Protein AF-A0A2G9MUE8-F1 (afdb_monomer_lite)

Secondary structure (DSSP, 8-state):
-HHHHHHHHHHHSPPHHHHHHHHHHHHHHHHHHHHHHTT-TTEEEEEEEHHHHTT---TT---EEEEEEEETTS-HHHHHHHHHHHHHHHTGGG--EEEESSSEEEEEEETTEEEEEEEEEE--TT--SSSTTHHHHHHHHHHHH--HHHHHHHHHHHHHHHHTT-B--STTT--B-HHHHHHHHHHHSSHHHHHHHHHTPPTT-EES--SS---SSSEEEETTEEEEEGGGGS-HHHHHHHHHHHHHHHHS--GGGGSPPPPPPP-TTGGG------------HHHHHHHHHHHHHHHHHHHHHTT-

Structure (mmCIF, N/CA/C/O backbone):
data_AF-A0A2G9MUE8-F1
#
_entry.id   AF-A0A2G9MUE8-F1
#
loop_
_atom_site.group_PDB
_atom_site.id
_atom_site.type_symbol
_atom_site.label_atom_id
_atom_site.label_alt_id
_atom_site.label_comp_id
_atom_site.label_asym_id
_atom_site.label_entity_id
_atom_site.label_seq_id
_atom_site.pdbx_PDB_ins_code
_atom_site.Cartn_x
_atom_site.Cartn_y
_atom_site.Cartn_z
_atom_site.occupancy
_atom_site.B_iso_or_equiv
_atom_site.auth_seq_id
_atom_site.auth_comp_id
_atom_site.auth_asym_id
_atom_site.auth_atom_id
_atom_site.pdbx_PDB_model_num
ATOM 1 N N . MET A 1 1 ? 12.637 12.215 -22.282 1.00 85.62 1 MET A N 1
ATOM 2 C CA . MET A 1 1 ? 11.928 11.950 -21.003 1.00 85.62 1 MET A CA 1
ATOM 3 C C . MET A 1 1 ? 10.999 13.094 -20.567 1.00 85.62 1 MET A C 1
ATOM 5 O O . MET A 1 1 ? 9.803 12.861 -20.422 1.00 85.62 1 MET A O 1
ATOM 9 N N . LYS A 1 2 ? 11.495 14.336 -20.411 1.00 86.62 2 LYS A N 1
ATOM 10 C CA . LYS A 1 2 ? 10.723 15.494 -19.894 1.00 86.62 2 LYS A CA 1
ATOM 11 C C . LYS A 1 2 ? 9.361 15.740 -20.572 1.00 86.62 2 LYS A C 1
ATOM 13 O O . LYS A 1 2 ? 8.364 15.926 -19.878 1.00 86.62 2 LYS A O 1
ATOM 18 N N . GLN A 1 3 ? 9.289 15.693 -21.906 1.00 87.88 3 GLN A N 1
ATOM 19 C CA . GLN A 1 3 ? 8.029 15.892 -22.646 1.00 87.88 3 GLN A CA 1
ATOM 20 C C . GLN A 1 3 ? 6.964 14.830 -22.313 1.00 87.88 3 GLN A C 1
ATOM 22 O O . GLN A 1 3 ? 5.787 15.153 -22.163 1.00 87.88 3 GLN A O 1
ATOM 27 N N . ILE A 1 4 ? 7.377 13.572 -22.143 1.00 90.06 4 ILE A N 1
ATOM 28 C CA . ILE A 1 4 ? 6.483 12.460 -21.787 1.00 90.06 4 ILE A CA 1
ATOM 29 C C . ILE A 1 4 ? 5.964 12.645 -20.368 1.00 90.06 4 ILE A C 1
ATOM 31 O O . ILE A 1 4 ? 4.757 12.596 -20.151 1.00 90.06 4 ILE A O 1
ATOM 35 N N . LEU A 1 5 ? 6.852 12.954 -19.419 1.00 89.44 5 LEU A N 1
ATOM 36 C CA . LEU A 1 5 ? 6.455 13.217 -18.036 1.00 89.44 5 LEU A CA 1
ATOM 37 C C . LEU A 1 5 ? 5.508 14.417 -17.927 1.00 89.44 5 LEU A C 1
ATOM 39 O O . LEU A 1 5 ? 4.576 14.375 -17.133 1.00 89.44 5 LEU A O 1
ATOM 43 N N . SER A 1 6 ? 5.680 15.453 -18.754 1.00 88.56 6 SER A N 1
ATOM 44 C CA . SER A 1 6 ? 4.736 16.578 -18.823 1.00 88.56 6 SER A CA 1
ATOM 45 C C . SER A 1 6 ? 3.328 16.129 -19.239 1.00 88.56 6 SER A C 1
ATOM 47 O O . SER A 1 6 ? 2.345 16.499 -18.594 1.00 88.56 6 SER A O 1
ATOM 49 N N . LYS A 1 7 ? 3.217 15.266 -20.260 1.00 89.62 7 LYS A N 1
ATOM 50 C CA . LYS A 1 7 ? 1.930 14.690 -20.690 1.00 89.62 7 LYS A CA 1
ATOM 51 C C . LYS A 1 7 ? 1.302 13.822 -19.593 1.00 89.62 7 LYS A C 1
ATOM 53 O O . LYS A 1 7 ? 0.129 14.005 -19.278 1.00 89.62 7 LYS A O 1
ATOM 58 N N . ILE A 1 8 ? 2.083 12.942 -18.962 1.00 89.38 8 ILE A N 1
ATOM 59 C CA . ILE A 1 8 ? 1.589 12.053 -17.898 1.00 89.38 8 ILE A CA 1
ATOM 60 C C . ILE A 1 8 ? 1.195 12.829 -16.637 1.00 89.38 8 ILE A C 1
ATOM 62 O O . ILE A 1 8 ? 0.176 12.520 -16.024 1.00 89.38 8 ILE A O 1
ATOM 66 N N . ARG A 1 9 ? 1.933 13.883 -16.263 1.00 88.00 9 ARG A N 1
ATOM 67 C CA . ARG A 1 9 ? 1.568 14.761 -15.137 1.00 88.00 9 ARG A CA 1
ATOM 68 C C . ARG A 1 9 ? 0.144 15.290 -15.284 1.00 88.00 9 ARG A C 1
ATOM 70 O O . ARG A 1 9 ? -0.623 15.221 -14.329 1.00 88.00 9 ARG A O 1
ATOM 77 N N . LYS A 1 10 ? -0.238 15.736 -16.484 1.00 84.94 10 LYS A N 1
ATOM 78 C CA . LYS A 1 10 ? -1.602 16.213 -16.759 1.00 84.94 10 LYS A CA 1
ATOM 79 C C . LYS A 1 10 ? -2.660 15.119 -16.574 1.00 84.94 10 LYS A C 1
ATOM 81 O O . LYS A 1 10 ? -3.753 15.432 -16.121 1.00 84.94 10 LYS A O 1
ATOM 86 N N . SER A 1 11 ? -2.347 13.855 -16.874 1.00 83.25 11 SER A N 1
ATOM 87 C CA . SER A 1 11 ? -3.297 12.742 -16.724 1.00 83.25 11 SER A CA 1
ATOM 88 C C . SER A 1 11 ? -3.391 12.178 -15.303 1.00 83.25 11 SER A C 1
ATOM 90 O O . SER A 1 11 ? -4.414 11.591 -14.957 1.00 83.25 11 SER A O 1
ATOM 92 N N . VAL A 1 12 ? -2.341 12.312 -14.481 1.00 83.06 12 VAL A N 1
ATOM 93 C CA . VAL A 1 12 ? -2.345 11.799 -13.096 1.00 83.06 12 VAL A CA 1
ATOM 94 C C . VAL A 1 12 ? -2.853 12.814 -12.073 1.00 83.06 12 VAL A C 1
ATOM 96 O O . VAL A 1 12 ? -3.255 12.418 -10.977 1.00 83.06 12 VAL A O 1
ATOM 99 N N . ILE A 1 13 ? -2.845 14.111 -12.402 1.00 84.12 13 ILE A N 1
ATOM 100 C CA . ILE A 1 13 ? -3.423 15.142 -11.538 1.00 84.12 13 ILE A CA 1
ATOM 101 C C . ILE A 1 13 ? -4.933 14.926 -11.458 1.00 84.12 13 ILE A C 1
ATOM 103 O O . ILE A 1 13 ? -5.655 14.906 -12.453 1.00 84.12 13 ILE A O 1
ATOM 107 N N . LEU A 1 14 ? -5.411 14.769 -10.229 1.00 83.50 14 LEU A N 1
ATOM 108 C CA . LEU A 1 14 ? -6.823 14.581 -9.948 1.00 83.50 14 LEU A CA 1
ATOM 109 C C . LEU A 1 14 ? -7.581 15.884 -10.211 1.00 83.50 14 LEU A C 1
ATOM 111 O O . LEU A 1 14 ? -7.221 16.934 -9.674 1.00 83.50 14 LEU A O 1
ATOM 115 N N . SER A 1 15 ? -8.659 15.805 -10.990 1.00 86.25 15 SER A N 1
ATOM 116 C CA . SER A 1 15 ? -9.537 16.951 -11.213 1.00 86.25 15 SER A CA 1
ATOM 117 C C . SER A 1 15 ? -10.223 17.383 -9.910 1.00 86.25 15 SER A C 1
ATOM 119 O O . SER A 1 15 ? -10.472 16.568 -9.014 1.00 86.25 15 SER A O 1
ATOM 121 N N . LYS A 1 16 ? -10.572 18.673 -9.810 1.00 88.44 16 LYS A N 1
ATOM 122 C CA . LYS A 1 16 ? -11.271 19.230 -8.637 1.00 88.44 16 LYS A CA 1
ATOM 123 C C . LYS A 1 16 ? -12.568 18.469 -8.331 1.00 88.44 16 LYS A C 1
ATOM 125 O O . LYS A 1 16 ? -12.830 18.162 -7.172 1.00 88.44 16 LYS A O 1
ATOM 130 N N . ASN A 1 17 ? -13.321 18.084 -9.363 1.00 89.38 17 ASN A N 1
ATOM 131 C CA . ASN A 1 17 ? -14.575 17.336 -9.220 1.00 89.38 17 ASN A CA 1
ATOM 132 C C . ASN A 1 17 ? -14.350 15.940 -8.625 1.00 89.38 17 ASN A C 1
ATOM 134 O O . ASN A 1 17 ? -15.077 15.533 -7.721 1.00 89.38 17 ASN A O 1
ATOM 138 N N . VAL A 1 18 ? -13.309 15.231 -9.077 1.00 89.81 18 VAL A N 1
ATOM 139 C CA . VAL A 1 18 ? -12.948 13.908 -8.544 1.00 89.81 18 VAL A CA 1
ATOM 140 C C . VAL A 1 18 ? -12.521 14.007 -7.078 1.00 89.81 18 VAL A C 1
ATOM 142 O O . VAL A 1 18 ? -12.961 13.195 -6.265 1.00 89.81 18 VAL A O 1
ATOM 145 N N . LYS A 1 19 ? -11.733 15.030 -6.713 1.00 91.31 19 LYS A N 1
ATOM 146 C CA . LYS A 1 19 ? -11.368 15.284 -5.310 1.00 91.31 19 LYS A CA 1
ATOM 147 C C . LYS A 1 19 ? -12.592 15.611 -4.449 1.00 91.31 19 LYS A C 1
ATOM 149 O O . LYS A 1 19 ? -12.736 15.026 -3.381 1.00 91.31 19 LYS A O 1
ATOM 154 N N . LYS A 1 20 ? -13.491 16.484 -4.921 1.00 93.31 20 LYS A N 1
ATOM 155 C CA . LYS A 1 20 ? -14.712 16.879 -4.197 1.00 93.31 20 LYS A CA 1
ATOM 156 C C . LYS A 1 20 ? -15.631 15.686 -3.936 1.00 93.31 20 LYS A C 1
ATOM 158 O O . LYS A 1 20 ? -16.025 15.472 -2.797 1.00 93.31 20 LYS A O 1
ATOM 163 N N . LEU A 1 21 ? -15.912 14.880 -4.962 1.00 92.25 21 LEU A N 1
ATOM 164 C CA . LEU A 1 21 ? -16.748 13.686 -4.821 1.00 92.25 21 LEU A CA 1
ATOM 165 C C . LEU A 1 21 ? -16.127 12.673 -3.851 1.00 92.25 21 LEU A C 1
ATOM 167 O O . LEU A 1 21 ? -16.832 12.095 -3.028 1.00 92.25 21 LEU A O 1
ATOM 171 N N . LYS A 1 22 ? -14.808 12.456 -3.937 1.00 93.75 22 LYS A N 1
ATOM 172 C CA . LYS A 1 22 ? -14.111 11.542 -3.026 1.00 93.75 22 LYS A CA 1
ATOM 173 C C . LYS A 1 22 ? -14.164 12.048 -1.584 1.00 93.75 22 LYS A C 1
ATOM 175 O O . LYS A 1 22 ? -14.433 11.247 -0.699 1.00 93.75 22 LYS A O 1
ATOM 180 N N . LYS A 1 23 ? -13.978 13.356 -1.375 1.00 95.31 23 LYS A N 1
ATOM 181 C CA . LYS A 1 23 ? -14.089 13.987 -0.057 1.00 95.31 23 LYS A CA 1
ATOM 182 C C . LYS A 1 23 ? -15.484 13.806 0.537 1.00 95.31 23 LYS A C 1
ATOM 184 O O . LYS A 1 23 ? -15.580 13.353 1.661 1.00 95.31 23 LYS A O 1
ATOM 189 N N . GLN A 1 24 ? -16.545 14.058 -0.233 1.00 96.12 24 GLN A N 1
ATOM 190 C CA . GLN A 1 24 ? -17.924 13.858 0.233 1.00 96.12 24 GLN A CA 1
ATOM 191 C C . GLN A 1 24 ? -18.171 12.425 0.719 1.00 96.12 24 GLN A C 1
ATOM 193 O O . GLN A 1 24 ? -18.720 12.232 1.794 1.00 96.12 24 GLN A O 1
ATOM 198 N N . ILE A 1 25 ? -17.721 11.427 -0.050 1.00 96.12 25 ILE A N 1
ATOM 199 C CA . ILE A 1 25 ? -17.849 10.013 0.332 1.00 96.12 25 ILE A CA 1
ATOM 200 C C . ILE A 1 25 ? -17.021 9.698 1.587 1.00 96.12 25 ILE A C 1
ATOM 202 O O . ILE A 1 25 ? -17.464 8.937 2.441 1.00 96.12 25 ILE A O 1
ATOM 206 N N . ALA A 1 26 ? -15.811 10.253 1.688 1.00 97.00 26 ALA A N 1
ATOM 207 C CA . ALA A 1 26 ? -14.939 10.035 2.834 1.00 97.00 26 ALA A CA 1
ATOM 208 C C . ALA A 1 26 ? -15.503 10.669 4.110 1.00 97.00 26 ALA A C 1
ATOM 210 O O . ALA A 1 26 ? -15.520 10.007 5.139 1.00 97.00 26 ALA A O 1
ATOM 211 N N . ASP A 1 27 ? -15.987 11.912 4.033 1.00 97.69 27 ASP A N 1
ATOM 212 C CA . ASP A 1 27 ? -16.607 12.624 5.154 1.00 97.69 27 ASP A CA 1
ATOM 213 C C . ASP A 1 27 ? -17.868 11.886 5.634 1.00 97.69 27 ASP A C 1
ATOM 215 O O . ASP A 1 27 ? -18.055 11.698 6.832 1.00 97.69 27 ASP A O 1
ATOM 219 N N . GLU A 1 28 ? -18.705 11.419 4.698 1.00 97.44 28 GLU A N 1
ATOM 220 C CA . GLU A 1 28 ? -19.897 10.623 5.004 1.00 97.44 28 GLU A CA 1
ATOM 221 C C . GLU A 1 28 ? -19.530 9.334 5.752 1.00 97.44 28 GLU A C 1
ATOM 223 O O . GLU A 1 28 ? -20.058 9.067 6.829 1.00 97.44 28 GLU A O 1
ATOM 228 N N . ALA A 1 29 ? -18.593 8.551 5.209 1.00 97.62 29 ALA A N 1
ATOM 229 C CA . ALA A 1 29 ? -18.136 7.318 5.839 1.00 97.62 29 ALA A CA 1
ATOM 230 C C . ALA A 1 29 ? -17.504 7.567 7.216 1.00 97.62 29 ALA A C 1
ATOM 232 O O . ALA A 1 29 ? -17.760 6.818 8.155 1.00 97.62 29 ALA A O 1
ATOM 233 N N . TYR A 1 30 ? -16.699 8.622 7.343 1.00 98.25 30 TYR A N 1
ATOM 234 C CA . TYR A 1 30 ? -16.047 8.987 8.595 1.00 98.25 30 TYR A CA 1
ATOM 235 C C . TYR A 1 30 ? -17.066 9.328 9.675 1.00 98.25 30 TYR A C 1
ATOM 237 O O . TYR A 1 30 ? -16.972 8.788 10.769 1.00 98.25 30 TYR A O 1
ATOM 245 N N . LEU A 1 31 ? -18.079 10.139 9.356 1.00 98.06 31 LEU A N 1
ATOM 246 C CA . LEU A 1 31 ? -19.127 10.513 10.305 1.00 98.06 31 LEU A CA 1
ATOM 247 C C . LEU A 1 31 ? -19.952 9.300 10.764 1.00 98.06 31 LEU A C 1
ATOM 249 O O . LEU A 1 31 ? -20.314 9.199 11.936 1.00 98.06 31 LEU A O 1
ATOM 253 N N . LEU A 1 32 ? -20.234 8.358 9.857 1.00 98.00 32 LEU A N 1
ATOM 254 C CA . LEU A 1 32 ? -20.927 7.113 10.199 1.00 98.00 32 LEU A CA 1
ATOM 255 C C . LEU A 1 32 ? -20.130 6.270 11.203 1.00 98.00 32 LEU A C 1
ATOM 257 O O . LEU A 1 32 ? -20.703 5.759 12.163 1.00 98.00 32 LEU A O 1
ATOM 261 N N . VAL A 1 33 ? -18.815 6.141 11.003 1.00 97.94 33 VAL A N 1
ATOM 262 C CA . VAL A 1 33 ? -17.942 5.403 11.928 1.00 97.94 33 VAL A CA 1
ATOM 263 C C . VAL A 1 33 ? -17.766 6.173 13.237 1.00 97.94 33 VAL A C 1
ATOM 265 O O . VAL A 1 33 ? -17.904 5.587 14.306 1.00 97.94 33 VAL A O 1
ATOM 268 N N . GLU A 1 34 ? -17.537 7.485 13.172 1.00 98.00 34 GLU A N 1
ATOM 269 C CA . GLU A 1 34 ? -17.361 8.363 14.335 1.00 98.00 34 GLU A CA 1
ATOM 270 C C . GLU A 1 34 ? -18.560 8.314 15.287 1.00 98.00 34 GLU A C 1
ATOM 272 O O . GLU A 1 34 ? -18.394 8.264 16.504 1.00 98.00 34 GLU A O 1
ATOM 277 N N . ASN A 1 35 ? -19.781 8.285 14.751 1.00 97.19 35 ASN A N 1
ATOM 278 C CA . ASN A 1 35 ? -20.974 8.157 15.579 1.00 97.19 35 ASN A CA 1
ATOM 279 C C . ASN A 1 35 ? -21.073 6.791 16.258 1.00 97.19 35 ASN A C 1
ATOM 281 O O . ASN A 1 35 ? -21.542 6.722 17.391 1.00 97.19 35 ASN A O 1
ATOM 285 N N . GLN A 1 36 ? -20.597 5.726 15.608 1.00 97.00 36 GLN A N 1
ATOM 286 C CA . GLN A 1 36 ? -20.672 4.386 16.175 1.00 97.00 36 GLN A CA 1
ATOM 287 C C . GLN A 1 36 ? -19.623 4.144 17.262 1.00 97.00 36 GLN A C 1
ATOM 289 O O . GLN A 1 36 ? -19.926 3.499 18.264 1.00 97.00 36 GLN A O 1
ATOM 294 N N . ILE A 1 37 ? -18.410 4.688 17.113 1.00 96.62 37 ILE A N 1
ATOM 295 C CA . ILE A 1 37 ? -17.335 4.474 18.096 1.00 96.62 37 ILE A CA 1
ATOM 296 C C . ILE A 1 37 ? -17.605 5.134 19.453 1.00 96.62 37 ILE A C 1
ATOM 298 O O . ILE A 1 37 ? -17.056 4.682 20.451 1.00 96.62 37 ILE A O 1
ATOM 302 N N . LYS A 1 38 ? -18.481 6.149 19.525 1.00 95.19 38 LYS A N 1
ATOM 303 C CA . LYS A 1 38 ? -18.866 6.818 20.787 1.00 95.19 38 LYS A CA 1
ATOM 304 C C . LYS A 1 38 ? -19.487 5.859 21.808 1.00 95.19 38 LYS A C 1
ATOM 306 O O . LYS A 1 38 ? -19.436 6.130 23.002 1.00 95.19 38 LYS A O 1
ATOM 311 N N . ASN A 1 39 ? -20.035 4.735 21.346 1.00 95.12 39 ASN A N 1
ATOM 312 C CA . ASN A 1 39 ? -20.636 3.707 22.194 1.00 95.12 39 ASN A CA 1
ATOM 313 C C . ASN A 1 39 ? -19.603 2.744 22.813 1.00 95.12 39 ASN A C 1
ATOM 315 O O . ASN A 1 39 ? -19.990 1.842 23.552 1.00 95.12 39 ASN A O 1
ATOM 319 N N . TYR A 1 40 ? -18.310 2.904 22.506 1.00 96.75 40 TYR A N 1
ATOM 320 C CA . TYR A 1 40 ? -17.257 1.959 22.878 1.00 96.75 40 TYR A CA 1
ATOM 321 C C . TYR A 1 40 ? -16.104 2.663 23.610 1.00 96.75 40 TYR A C 1
ATOM 323 O O . TYR A 1 40 ? -15.240 3.259 22.962 1.00 96.75 40 TYR A O 1
ATOM 331 N N . PRO A 1 41 ? -16.029 2.579 24.954 1.00 96.06 41 PRO A N 1
ATOM 332 C CA . PRO A 1 41 ? -14.955 3.200 25.734 1.00 96.06 41 PRO A CA 1
ATOM 333 C C . PRO A 1 41 ? -13.566 2.590 25.472 1.00 96.06 41 PRO A C 1
ATOM 335 O O . PRO A 1 41 ? -12.555 3.134 25.923 1.00 96.06 41 PRO A O 1
ATOM 338 N N . GLU A 1 42 ? -13.488 1.449 24.788 1.00 97.50 42 GLU A N 1
ATOM 339 C CA . GLU A 1 42 ? -12.255 0.813 24.326 1.00 97.50 42 GLU A CA 1
ATOM 340 C C . GLU A 1 42 ? -11.567 1.581 23.191 1.00 97.50 42 GLU A C 1
ATOM 342 O O . GLU A 1 42 ? -10.357 1.420 23.004 1.00 97.50 42 GLU A O 1
ATOM 347 N N . ILE A 1 43 ? -12.316 2.399 22.445 1.00 97.31 43 ILE A N 1
ATOM 348 C CA . ILE A 1 43 ? -11.823 3.151 21.291 1.00 97.31 43 ILE A CA 1
ATOM 349 C C . ILE A 1 43 ? -11.407 4.554 21.745 1.00 97.31 43 ILE A C 1
ATOM 351 O O . ILE A 1 43 ? -12.169 5.268 22.390 1.00 97.31 43 ILE A O 1
ATOM 355 N N . THR A 1 44 ? -10.185 4.957 21.410 1.00 96.38 44 THR A N 1
ATOM 356 C CA . THR A 1 44 ? -9.593 6.248 21.792 1.00 96.38 44 THR A CA 1
ATOM 357 C C . THR A 1 44 ? -9.583 7.264 20.663 1.00 96.38 44 THR A C 1
ATOM 359 O O . THR A 1 44 ? -9.437 8.459 20.912 1.00 96.38 44 THR A O 1
ATOM 362 N N . GLY A 1 45 ? -9.751 6.826 19.414 1.00 95.50 45 GLY A N 1
ATOM 363 C CA . GLY A 1 45 ? -9.739 7.751 18.294 1.00 95.50 45 GLY A CA 1
ATOM 364 C C . GLY A 1 45 ? -10.061 7.139 16.943 1.00 95.50 45 GLY A C 1
ATOM 365 O O . GLY A 1 45 ? -10.206 5.927 16.778 1.00 95.50 45 GLY A O 1
ATOM 366 N N . LEU A 1 46 ? -10.142 8.035 15.968 1.00 96.75 46 LEU A N 1
ATOM 367 C CA . LEU A 1 46 ? -10.447 7.760 14.575 1.00 96.75 46 LEU A CA 1
ATOM 368 C C . LEU A 1 46 ? -9.512 8.596 13.703 1.00 96.75 46 LEU A C 1
ATOM 370 O O . LEU A 1 46 ? -9.266 9.761 14.009 1.00 96.75 46 LEU A O 1
ATOM 374 N N . GLU A 1 47 ? -8.985 8.034 12.620 1.00 97.25 47 GLU A N 1
ATOM 375 C CA . GLU A 1 47 ? -8.268 8.830 11.622 1.00 97.25 47 GLU A CA 1
ATOM 376 C C . GLU A 1 47 ? -8.326 8.208 10.227 1.00 97.25 47 GLU A C 1
ATOM 378 O O . GLU A 1 47 ? -8.451 6.996 10.063 1.00 97.25 47 GLU A O 1
ATOM 383 N N . PHE A 1 48 ? -8.202 9.041 9.192 1.00 97.69 48 PHE A N 1
ATOM 384 C CA . PHE A 1 48 ? -8.007 8.534 7.838 1.00 97.69 48 PHE A CA 1
ATOM 385 C C . PHE A 1 48 ? -6.589 7.995 7.659 1.00 97.69 48 PHE A C 1
ATOM 387 O O . PHE A 1 48 ? -5.612 8.635 8.049 1.00 97.69 48 PHE A O 1
ATOM 394 N N . GLY A 1 49 ? -6.480 6.870 6.963 1.00 95.56 49 GLY A N 1
ATOM 395 C CA . GLY A 1 49 ? -5.214 6.294 6.541 1.00 95.56 49 GLY A CA 1
ATOM 396 C C . GLY A 1 49 ? -5.070 6.195 5.025 1.00 95.56 49 GLY A C 1
ATOM 397 O O . GLY A 1 49 ? -5.803 6.797 4.230 1.00 95.56 49 GLY A O 1
ATOM 398 N N . GLY A 1 50 ? -4.077 5.408 4.622 1.00 93.88 50 GLY A N 1
ATOM 399 C CA . GLY A 1 50 ? -3.920 4.988 3.237 1.00 93.88 50 GLY A CA 1
ATOM 400 C C . GLY A 1 50 ? -3.573 6.113 2.263 1.00 93.88 50 GLY A C 1
ATOM 401 O O . GLY A 1 50 ? -3.166 7.223 2.617 1.00 93.88 50 GLY A O 1
ATOM 402 N N . SER A 1 51 ? -3.670 5.801 0.970 1.00 94.31 51 SER A N 1
ATOM 403 C CA . SER A 1 51 ? -3.283 6.742 -0.093 1.00 94.31 51 SER A CA 1
ATOM 404 C C . SER A 1 51 ? -4.215 7.953 -0.208 1.00 94.31 51 SER A C 1
ATOM 406 O O . SER A 1 51 ? -3.800 8.988 -0.739 1.00 94.31 51 SER A O 1
ATOM 408 N N . TYR A 1 52 ? -5.444 7.841 0.311 1.00 95.56 52 TYR A N 1
ATOM 409 C CA . TYR A 1 52 ? -6.384 8.950 0.413 1.00 95.56 52 TYR A CA 1
ATOM 410 C C . TYR A 1 52 ? -5.872 10.026 1.374 1.00 95.56 52 TYR A C 1
ATOM 412 O O . TYR A 1 52 ? -5.654 11.156 0.936 1.00 95.56 52 TYR A O 1
ATOM 420 N N . ALA A 1 53 ? -5.575 9.665 2.629 1.00 95.44 53 ALA A N 1
ATOM 421 C CA . ALA A 1 53 ? -5.069 10.602 3.635 1.00 95.44 53 ALA A CA 1
ATOM 422 C C . ALA A 1 53 ? -3.750 11.268 3.211 1.00 95.44 53 ALA A C 1
ATOM 424 O O . ALA A 1 53 ? -3.516 12.446 3.479 1.00 95.44 53 ALA A O 1
ATOM 425 N N . LYS A 1 54 ? -2.894 10.531 2.493 1.00 95.38 54 LYS A N 1
ATOM 426 C CA . LYS A 1 54 ? -1.607 11.028 1.978 1.00 95.38 54 LYS A CA 1
ATOM 427 C C . LYS A 1 54 ? -1.730 11.892 0.714 1.00 95.38 54 LYS A C 1
ATOM 429 O O . LYS A 1 54 ? -0.735 12.461 0.273 1.00 95.38 54 LYS A O 1
ATOM 434 N N . ASP A 1 55 ? -2.918 11.987 0.108 1.00 94.62 55 ASP A N 1
ATOM 435 C CA . ASP A 1 55 ? -3.154 12.594 -1.211 1.00 94.62 55 ASP A CA 1
ATOM 436 C C . ASP A 1 55 ? -2.188 12.050 -2.286 1.00 94.62 55 ASP A C 1
ATOM 438 O O . ASP A 1 55 ? -1.603 12.803 -3.063 1.00 94.62 55 ASP A O 1
ATOM 442 N N . THR A 1 56 ? -2.018 10.722 -2.336 1.00 95.19 56 THR A N 1
ATOM 443 C CA . THR A 1 56 ? -1.161 9.994 -3.303 1.00 95.19 56 THR A CA 1
ATOM 444 C C . THR A 1 56 ? -1.930 8.948 -4.120 1.00 95.19 56 THR A C 1
ATOM 446 O O . THR A 1 56 ? -1.332 8.088 -4.778 1.00 95.19 56 THR A O 1
ATOM 449 N N . TRP A 1 57 ? -3.259 8.969 -4.049 1.00 93.88 57 TRP A N 1
ATOM 450 C CA . TRP A 1 57 ? -4.148 8.011 -4.702 1.00 93.88 57 TRP A CA 1
ATOM 451 C C . TRP A 1 57 ? -4.305 8.252 -6.211 1.00 93.88 57 TRP A C 1
ATOM 453 O O . TRP A 1 57 ? -4.140 9.374 -6.705 1.00 93.88 57 TRP A O 1
ATOM 463 N N . LEU A 1 58 ? -4.653 7.183 -6.939 1.00 90.62 58 LEU A N 1
ATOM 464 C CA . LEU A 1 58 ? -4.976 7.204 -8.370 1.00 90.62 58 LEU A CA 1
ATOM 465 C C . LEU A 1 58 ? -6.488 7.373 -8.582 1.00 90.62 58 LEU A C 1
ATOM 467 O O . LEU A 1 58 ? -7.285 6.732 -7.902 1.00 90.62 58 LEU A O 1
ATOM 471 N N . SER A 1 59 ? -6.889 8.183 -9.568 1.00 78.56 59 SER A N 1
ATOM 472 C CA . SER A 1 59 ? -8.272 8.669 -9.756 1.00 78.56 59 SER A CA 1
ATOM 473 C C . SER A 1 59 ? -9.371 7.601 -9.779 1.00 78.56 59 SER A C 1
ATOM 475 O O . SER A 1 59 ? -10.495 7.885 -9.371 1.00 78.56 59 SER A O 1
ATOM 477 N N . LYS A 1 60 ? -9.067 6.387 -10.251 1.00 74.81 60 LYS A N 1
ATOM 478 C CA . LYS A 1 60 ? -10.051 5.310 -10.439 1.00 74.81 60 LYS A CA 1
ATOM 479 C C . LYS A 1 60 ? -10.188 4.352 -9.247 1.00 74.81 60 LYS A C 1
ATOM 481 O O . LYS A 1 60 ? -11.132 3.574 -9.237 1.00 74.81 60 LYS A O 1
ATOM 486 N N . GLU A 1 61 ? -9.275 4.387 -8.276 1.00 71.31 61 GLU A N 1
ATOM 487 C CA . GLU A 1 61 ? -9.104 3.307 -7.279 1.00 71.31 61 GLU A CA 1
ATOM 488 C C . GLU A 1 61 ? -8.726 3.824 -5.884 1.00 71.31 61 GLU A C 1
ATOM 490 O O . GLU A 1 61 ? -8.052 3.147 -5.117 1.00 71.31 61 GLU A O 1
ATOM 495 N N . ALA A 1 62 ? -9.116 5.052 -5.541 1.00 80.50 62 ALA A N 1
ATOM 496 C CA . ALA A 1 62 ? -8.990 5.490 -4.155 1.00 80.50 62 ALA A CA 1
ATOM 497 C C . ALA A 1 62 ? -9.983 4.747 -3.272 1.00 80.50 62 ALA A C 1
ATOM 499 O O . ALA A 1 62 ? -11.175 5.081 -3.288 1.00 80.50 62 ALA A O 1
ATOM 500 N N . ASP A 1 63 ? -9.459 3.810 -2.500 1.00 92.56 63 ASP A N 1
ATOM 501 C CA . ASP A 1 63 ? -10.099 3.282 -1.307 1.00 92.56 63 ASP A CA 1
ATOM 502 C C . ASP A 1 63 ? -9.971 4.313 -0.170 1.00 92.56 63 ASP A C 1
ATOM 504 O O . ASP A 1 63 ? -9.044 5.136 -0.155 1.00 92.56 63 ASP A O 1
ATOM 508 N N . ILE A 1 64 ? -10.953 4.324 0.730 1.00 96.31 64 ILE A N 1
ATOM 509 C CA . ILE A 1 64 ? -10.957 5.153 1.936 1.00 96.31 64 ILE A CA 1
ATOM 510 C C . ILE A 1 64 ? -10.719 4.230 3.121 1.00 96.31 64 ILE A C 1
ATOM 512 O O . ILE A 1 64 ? -11.588 3.436 3.472 1.00 96.31 64 ILE A O 1
ATOM 516 N N . ASP A 1 65 ? -9.547 4.357 3.729 1.00 96.81 65 ASP A N 1
ATOM 517 C CA . ASP A 1 65 ? -9.182 3.618 4.931 1.00 96.81 65 ASP A CA 1
ATOM 518 C C . ASP A 1 65 ? -9.454 4.497 6.155 1.00 96.81 65 ASP A C 1
ATOM 520 O O . ASP A 1 65 ? -8.930 5.610 6.255 1.00 96.81 65 ASP A O 1
ATOM 524 N N . ILE A 1 66 ? -10.285 4.007 7.069 1.00 98.00 66 ILE A N 1
ATOM 525 C CA . ILE A 1 66 ? -10.652 4.660 8.324 1.00 98.00 66 ILE A CA 1
ATOM 526 C C . ILE A 1 66 ? -10.129 3.780 9.456 1.00 98.00 66 ILE A C 1
ATOM 528 O O . ILE A 1 66 ? -10.599 2.658 9.643 1.00 98.00 66 ILE A O 1
ATOM 532 N N . PHE A 1 67 ? -9.142 4.284 10.191 1.00 97.50 67 PHE A N 1
ATOM 533 C CA . PHE A 1 67 ? -8.519 3.579 11.301 1.00 97.50 67 PHE A CA 1
ATOM 534 C C . PHE A 1 67 ? -9.237 3.892 12.610 1.00 97.50 67 PHE A C 1
ATOM 536 O O . PHE A 1 67 ? -9.286 5.056 13.007 1.00 97.50 67 PHE A O 1
ATOM 543 N N . ILE A 1 68 ? -9.752 2.859 13.280 1.00 97.44 68 ILE A N 1
ATOM 544 C CA . ILE A 1 68 ? -10.278 2.940 14.650 1.00 97.44 68 ILE A CA 1
ATOM 545 C C . ILE A 1 68 ? -9.177 2.534 15.634 1.00 97.44 68 ILE A C 1
ATOM 547 O O . ILE A 1 68 ? -8.605 1.447 15.528 1.00 97.44 68 ILE A O 1
ATOM 551 N N . LYS A 1 69 ? -8.849 3.425 16.572 1.00 97.12 69 LYS A N 1
ATOM 552 C CA . LYS A 1 69 ? -7.757 3.230 17.532 1.00 97.12 69 LYS A CA 1
ATOM 553 C C . LYS A 1 69 ? -8.284 2.666 18.833 1.00 97.12 69 LYS A C 1
ATOM 555 O O . LYS A 1 69 ? -9.112 3.297 19.475 1.00 97.12 69 LYS A O 1
ATOM 560 N N . PHE A 1 70 ? -7.783 1.508 19.231 1.00 97.62 70 PHE A N 1
ATOM 561 C CA . PHE A 1 70 ? -8.118 0.868 20.496 1.00 97.62 70 PHE A CA 1
ATOM 562 C C . PHE A 1 70 ? -7.060 1.147 21.558 1.00 97.62 70 PHE A C 1
ATOM 564 O O . PHE A 1 70 ? -5.865 1.195 21.259 1.00 97.62 70 PHE A O 1
ATOM 571 N N . LYS A 1 71 ? -7.479 1.231 22.823 1.00 96.75 71 LYS A N 1
ATOM 572 C CA . LYS A 1 71 ? -6.553 1.216 23.964 1.00 96.75 71 LYS A CA 1
ATOM 573 C C . LYS A 1 71 ? -5.653 -0.020 23.884 1.00 96.75 71 LYS A C 1
ATOM 575 O O . LYS A 1 71 ? -6.134 -1.131 23.666 1.00 96.75 71 LYS A O 1
ATOM 580 N N . LYS A 1 72 ? -4.354 0.147 24.156 1.00 94.31 72 LYS A N 1
ATOM 581 C CA . LYS A 1 72 ? -3.363 -0.949 24.156 1.00 94.31 72 LYS A CA 1
ATOM 582 C C . LYS A 1 72 ? -3.727 -2.104 25.107 1.00 94.31 72 LYS A C 1
ATOM 584 O O . LYS A 1 72 ? -3.234 -3.211 24.917 1.00 94.31 72 LYS A O 1
ATOM 589 N N . THR A 1 73 ? -4.565 -1.871 26.119 1.00 94.81 73 THR A N 1
ATOM 590 C CA . THR A 1 73 ? -5.002 -2.871 27.113 1.00 94.81 73 THR A CA 1
ATOM 591 C C . THR A 1 73 ? -6.135 -3.785 26.640 1.00 94.81 73 THR A C 1
ATOM 593 O O . THR A 1 73 ? -6.433 -4.768 27.313 1.00 94.81 73 THR A O 1
ATOM 596 N N . VAL A 1 74 ? -6.774 -3.486 25.507 1.00 95.69 74 VAL A N 1
ATOM 597 C CA . VAL A 1 74 ? -7.865 -4.302 24.952 1.00 95.69 74 VAL A CA 1
ATOM 598 C C . VAL A 1 74 ? -7.309 -5.641 24.454 1.00 95.69 74 VAL A C 1
ATOM 600 O O . VAL A 1 74 ? -6.217 -5.685 23.888 1.00 95.69 74 VAL A O 1
ATOM 603 N N . SER A 1 75 ? -8.044 -6.733 24.690 1.00 94.69 75 SER A N 1
ATOM 604 C CA . SER A 1 75 ? -7.689 -8.071 24.200 1.00 94.69 75 SER A CA 1
ATOM 605 C C . SER A 1 75 ? -8.015 -8.237 22.714 1.00 9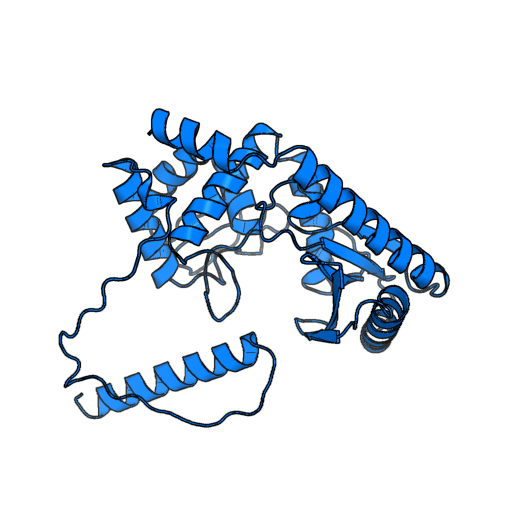4.69 75 SER A C 1
ATOM 607 O O . SER A 1 75 ? -8.960 -7.627 22.215 1.00 94.69 75 SER A O 1
ATOM 609 N N . ASP A 1 76 ? -7.297 -9.122 22.019 1.00 91.69 76 ASP A N 1
ATOM 610 C CA . ASP A 1 76 ? -7.496 -9.377 20.581 1.00 91.69 76 ASP A CA 1
ATOM 611 C C . ASP A 1 76 ? -8.917 -9.868 20.239 1.00 91.69 76 ASP A C 1
ATOM 613 O O . ASP A 1 76 ? -9.457 -9.570 19.166 1.00 91.69 76 ASP A O 1
ATOM 617 N N . GLU A 1 77 ? -9.552 -10.585 21.170 1.00 93.50 77 GLU A N 1
ATOM 618 C CA . GLU A 1 77 ? -10.940 -11.044 21.067 1.00 93.50 77 GLU A CA 1
ATOM 619 C C . GLU A 1 77 ? -11.913 -9.860 21.032 1.00 93.50 77 GLU A C 1
ATOM 621 O O . GLU A 1 77 ? -12.665 -9.707 20.065 1.00 93.50 77 GLU A O 1
ATOM 626 N N . LYS A 1 78 ? -11.841 -8.967 22.033 1.00 94.94 78 LYS A N 1
ATOM 627 C CA . LYS A 1 78 ? -12.667 -7.750 22.091 1.00 94.94 78 LYS A CA 1
ATOM 628 C C . LYS A 1 78 ? -12.352 -6.806 20.938 1.00 94.94 78 LYS A C 1
ATOM 630 O O . LYS A 1 78 ? -13.268 -6.250 20.339 1.00 94.94 78 LYS A O 1
ATOM 635 N N . PHE A 1 79 ? -11.075 -6.660 20.593 1.00 93.62 79 PHE A N 1
ATOM 636 C CA . PHE A 1 79 ? -10.613 -5.881 19.447 1.00 93.62 79 PHE A CA 1
ATOM 637 C C . PHE A 1 79 ? -11.316 -6.337 18.162 1.00 93.62 79 PHE A C 1
ATOM 639 O O . PHE A 1 79 ? -11.912 -5.532 17.445 1.00 93.62 79 PHE A O 1
ATOM 646 N N . THR A 1 80 ? -11.338 -7.648 17.914 1.00 94.06 80 THR A N 1
ATOM 647 C CA . THR A 1 80 ? -12.002 -8.254 16.754 1.00 94.06 80 THR A CA 1
ATOM 648 C C . THR A 1 80 ? -13.522 -8.098 16.799 1.00 94.06 80 THR A C 1
ATOM 650 O O . THR A 1 80 ? -14.145 -7.769 15.785 1.00 94.06 80 THR A O 1
ATOM 653 N N . GLU A 1 81 ? -14.135 -8.362 17.951 1.00 96.25 81 GLU A N 1
ATOM 654 C CA . GLU A 1 81 ? -15.584 -8.306 18.133 1.00 96.25 81 GLU A CA 1
ATOM 655 C C . GLU A 1 81 ? -16.125 -6.886 17.924 1.00 96.25 81 GLU A C 1
ATOM 657 O O . GLU A 1 81 ? -17.025 -6.679 17.105 1.00 96.25 81 GLU A O 1
ATOM 662 N N . ILE A 1 82 ? -15.539 -5.904 18.616 1.00 96.81 82 ILE A N 1
ATOM 663 C CA . ILE A 1 82 ? -15.948 -4.499 18.548 1.00 96.81 82 ILE A CA 1
ATOM 664 C C . ILE A 1 82 ? -15.722 -3.953 17.139 1.00 96.81 82 ILE A C 1
ATOM 666 O O . ILE A 1 82 ? -16.610 -3.303 16.596 1.00 96.81 82 ILE A O 1
ATOM 670 N N . THR A 1 83 ? -14.594 -4.274 16.494 1.00 96.06 83 THR A N 1
ATOM 671 C CA . THR A 1 83 ? -14.333 -3.859 15.104 1.00 96.06 83 THR A CA 1
ATOM 672 C C . THR A 1 83 ? -15.437 -4.307 14.159 1.00 96.06 83 THR A C 1
ATOM 674 O O . THR A 1 83 ? -15.920 -3.517 13.344 1.00 96.06 83 THR A O 1
ATOM 677 N N . LYS A 1 84 ? -15.851 -5.578 14.259 1.00 96.75 84 LYS A N 1
ATOM 678 C CA . LYS A 1 84 ? -16.944 -6.101 13.437 1.00 96.75 84 LYS A CA 1
ATOM 679 C C . LYS A 1 84 ? -18.231 -5.336 13.732 1.00 96.75 84 LYS A C 1
ATOM 681 O O . LYS A 1 84 ? -18.824 -4.824 12.790 1.00 96.75 84 LYS A O 1
ATOM 686 N N . LYS A 1 85 ? -18.629 -5.206 15.003 1.00 97.44 85 LYS A N 1
ATOM 687 C CA . LYS A 1 85 ? -19.846 -4.474 15.402 1.00 97.44 85 LYS A CA 1
ATOM 688 C C . LYS A 1 85 ? -19.853 -3.046 14.851 1.00 97.44 85 LYS A C 1
ATOM 690 O O . LYS A 1 85 ? -20.717 -2.722 14.040 1.00 97.44 85 LYS A O 1
ATOM 695 N N . VAL A 1 86 ? -18.811 -2.266 15.150 1.00 97.44 86 VAL A N 1
ATOM 696 C CA . VAL A 1 86 ? -18.642 -0.887 14.667 1.00 97.44 86 VAL A CA 1
ATOM 697 C C . VAL A 1 86 ? -18.746 -0.812 13.148 1.00 97.44 86 VAL A C 1
ATOM 699 O O . VAL A 1 86 ? -19.509 -0.002 12.626 1.00 97.44 86 VAL A O 1
ATOM 702 N N . GLY A 1 87 ? -18.011 -1.650 12.414 1.00 97.19 87 GLY A N 1
ATOM 703 C CA . GLY A 1 87 ? -18.023 -1.625 10.953 1.00 97.19 87 GLY A CA 1
ATOM 704 C C . GLY A 1 87 ? -19.370 -2.029 10.342 1.00 97.19 87 GLY A C 1
ATOM 705 O O . GLY A 1 87 ? -19.833 -1.382 9.403 1.00 97.19 87 GLY A O 1
ATOM 706 N N . PHE A 1 88 ? -20.021 -3.073 10.866 1.00 97.75 88 PHE A N 1
ATOM 707 C CA . PHE A 1 88 ? -21.331 -3.524 10.381 1.00 97.75 88 PHE A CA 1
ATOM 708 C C . PHE A 1 88 ? -22.437 -2.510 10.678 1.00 97.75 88 PHE A C 1
ATOM 710 O O . PHE A 1 88 ? -23.295 -2.282 9.827 1.00 97.75 88 PHE A O 1
ATOM 717 N N . GLU A 1 89 ? -22.420 -1.896 11.859 1.00 97.44 89 GLU A N 1
ATOM 718 C CA . GLU A 1 89 ? -23.431 -0.926 12.279 1.00 97.44 89 GLU A CA 1
ATOM 719 C C . GLU A 1 89 ? -23.252 0.413 11.557 1.00 97.44 89 GLU A C 1
ATOM 721 O O . GLU A 1 89 ? -24.213 0.919 10.974 1.00 97.44 89 GLU A O 1
ATOM 726 N N . SER A 1 90 ? -22.021 0.937 11.494 1.00 97.31 90 SER A N 1
ATOM 727 C CA . SER A 1 90 ? -21.721 2.199 10.797 1.00 97.31 90 SER A CA 1
ATOM 728 C C . SER A 1 90 ? -22.029 2.131 9.300 1.00 97.31 90 SER A C 1
ATOM 730 O O . SER A 1 90 ? -22.574 3.076 8.729 1.00 97.31 90 SER A O 1
ATOM 732 N N . LEU A 1 91 ? -21.734 1.003 8.648 1.00 97.12 91 LEU A N 1
ATOM 733 C CA . LEU A 1 91 ? -21.881 0.849 7.200 1.00 97.12 91 LEU A CA 1
ATOM 734 C C . LEU A 1 91 ? -23.093 0.003 6.798 1.00 97.12 91 LEU A C 1
ATOM 736 O O . LEU A 1 91 ? -23.180 -0.402 5.642 1.00 97.12 91 LEU A O 1
ATOM 740 N N . LYS A 1 92 ? -24.061 -0.229 7.697 1.00 96.69 92 LYS A N 1
ATOM 741 C CA . LYS A 1 92 ? -25.222 -1.123 7.488 1.00 96.69 92 LYS A CA 1
ATOM 742 C C . LYS A 1 92 ? -25.963 -0.891 6.165 1.00 96.69 92 LYS A C 1
ATOM 744 O O . LYS A 1 92 ? -26.352 -1.846 5.499 1.00 96.69 92 LYS A O 1
ATOM 749 N N . LYS A 1 93 ? -26.124 0.374 5.759 1.00 96.06 93 LYS A N 1
ATOM 750 C CA . LYS A 1 93 ? -26.803 0.778 4.508 1.00 96.06 93 LYS A CA 1
ATOM 751 C C . LYS A 1 93 ? -26.030 0.415 3.229 1.00 96.06 93 LYS A C 1
ATOM 753 O O . LYS A 1 93 ? -26.568 0.563 2.138 1.00 96.06 93 LYS A O 1
ATOM 758 N N . TYR A 1 94 ? -24.786 -0.040 3.360 1.00 96.44 94 TYR A N 1
ATOM 759 C CA . TYR A 1 94 ? -23.839 -0.271 2.267 1.00 96.44 94 TYR A CA 1
ATOM 760 C C . TYR A 1 94 ? -23.386 -1.731 2.153 1.00 96.44 94 TYR A C 1
ATOM 762 O O . TYR A 1 94 ? -22.335 -1.997 1.568 1.00 96.44 94 TYR A O 1
ATOM 770 N N . ASN A 1 95 ? -24.174 -2.665 2.704 1.00 93.56 95 ASN A N 1
ATOM 771 C CA . ASN A 1 95 ? -23.937 -4.113 2.663 1.00 93.56 95 ASN A CA 1
ATOM 772 C C . ASN A 1 95 ? -22.490 -4.485 3.050 1.00 93.56 95 ASN A C 1
ATOM 774 O O . ASN A 1 95 ? -21.748 -5.033 2.227 1.00 93.56 95 ASN A O 1
ATOM 778 N N . PRO A 1 96 ? -22.071 -4.156 4.285 1.00 96.56 96 PRO A N 1
ATOM 779 C CA . PRO A 1 96 ? -20.708 -4.385 4.731 1.00 96.56 96 PRO A CA 1
ATOM 780 C C . PRO A 1 96 ? -20.415 -5.882 4.848 1.00 96.56 96 PRO A C 1
ATOM 782 O O . PRO A 1 96 ? -21.308 -6.698 5.085 1.00 96.56 96 PRO A O 1
ATOM 785 N N . TYR A 1 97 ? -19.147 -6.246 4.709 1.00 93.75 97 TYR A N 1
ATOM 786 C CA . TYR A 1 97 ? -18.672 -7.611 4.891 1.00 93.75 97 TYR A CA 1
ATOM 787 C C . TYR A 1 97 ? -17.278 -7.632 5.517 1.00 93.75 97 TYR A C 1
ATOM 789 O O . TYR A 1 97 ? -16.516 -6.670 5.435 1.00 93.75 97 TYR A O 1
ATOM 797 N N . VAL A 1 98 ? -16.922 -8.762 6.130 1.00 92.44 98 VAL A N 1
ATOM 798 C CA . VAL A 1 98 ? -15.608 -8.936 6.759 1.00 92.44 98 VAL A CA 1
ATOM 799 C C . VAL A 1 98 ? -14.561 -9.321 5.720 1.00 92.44 98 VAL A C 1
ATOM 801 O O . VAL A 1 98 ? -14.767 -10.206 4.882 1.00 92.44 98 VAL A O 1
ATOM 804 N N . ARG A 1 99 ? -13.398 -8.688 5.815 1.00 89.69 99 ARG A N 1
ATOM 805 C CA . ARG A 1 99 ? -12.155 -9.106 5.173 1.00 89.69 99 ARG A CA 1
ATOM 806 C C . ARG A 1 99 ? -11.137 -9.479 6.239 1.00 89.69 99 ARG A C 1
ATOM 808 O O . ARG A 1 99 ? -11.232 -9.048 7.382 1.00 89.69 99 ARG A O 1
ATOM 815 N N . TYR A 1 100 ? -10.175 -10.303 5.848 1.00 82.62 100 TYR A N 1
ATOM 816 C CA . TYR A 1 100 ? -9.148 -10.820 6.742 1.00 82.62 100 TYR A CA 1
ATOM 817 C C . TYR A 1 100 ? -7.773 -10.407 6.227 1.00 82.62 100 TYR A C 1
ATOM 819 O O . TYR A 1 100 ? -7.452 -10.660 5.066 1.00 82.62 100 TYR A O 1
ATOM 827 N N . SER A 1 101 ? -7.005 -9.773 7.108 1.00 83.38 101 SER A N 1
ATOM 828 C CA . SER A 1 101 ? -5.553 -9.614 7.025 1.00 83.38 101 SER A CA 1
ATOM 829 C C . SER A 1 101 ? -4.962 -10.319 8.259 1.00 83.38 101 SER A C 1
ATOM 831 O O . SER A 1 101 ? -5.416 -11.414 8.583 1.00 83.38 101 SER A O 1
ATOM 833 N N . GLU A 1 102 ? -4.026 -9.704 8.984 1.00 83.44 102 GLU A N 1
ATOM 834 C CA . GLU A 1 102 ? -3.634 -10.148 10.332 1.00 83.44 102 GLU A CA 1
ATOM 835 C C . GLU A 1 102 ? -4.828 -10.132 11.297 1.00 83.44 102 GLU A C 1
ATOM 837 O O . GLU A 1 102 ? -5.136 -11.138 11.929 1.00 83.44 102 GLU A O 1
ATOM 842 N N . HIS A 1 103 ? -5.569 -9.021 11.321 1.00 86.88 103 HIS A N 1
ATOM 843 C CA . HIS A 1 103 ? -6.850 -8.909 12.012 1.00 86.88 103 HIS A CA 1
ATOM 844 C C . HIS A 1 103 ? -7.989 -8.684 11.007 1.00 86.88 103 HIS A C 1
ATOM 846 O O . HIS A 1 103 ? -7.761 -8.165 9.903 1.00 86.88 103 HIS A O 1
ATOM 852 N N . PRO A 1 104 ? -9.225 -9.094 11.343 1.00 89.88 104 PRO A N 1
ATOM 853 C CA . PRO A 1 104 ? -10.373 -8.813 10.501 1.00 89.88 104 PRO A CA 1
ATOM 854 C C . PRO A 1 104 ? -10.683 -7.315 10.473 1.00 89.88 104 PRO A C 1
ATOM 856 O O . PRO A 1 104 ? -10.594 -6.625 11.484 1.00 89.88 104 PRO A O 1
ATOM 859 N N . TYR A 1 105 ? -11.110 -6.838 9.312 1.00 94.25 105 TYR A N 1
ATOM 860 C CA . TYR A 1 105 ? -11.595 -5.478 9.103 1.00 94.25 105 TYR A CA 1
ATOM 861 C C . TYR A 1 105 ? -12.909 -5.520 8.324 1.00 94.25 105 TYR A C 1
ATOM 863 O O . TYR A 1 105 ? -13.232 -6.526 7.680 1.00 94.25 105 TYR A O 1
ATOM 871 N N . VAL A 1 106 ? -13.694 -4.448 8.399 1.00 96.94 106 VAL A N 1
ATOM 872 C CA . VAL A 1 106 ? -14.982 -4.375 7.700 1.00 96.94 106 VAL A CA 1
ATOM 873 C C . VAL A 1 106 ? -14.833 -3.526 6.451 1.00 96.94 106 VAL A C 1
ATOM 875 O O . VAL A 1 106 ? -14.318 -2.413 6.505 1.00 96.94 106 VAL A O 1
ATOM 878 N N . GLU A 1 107 ? -15.290 -4.055 5.323 1.00 96.75 107 GLU A N 1
ATOM 879 C CA . GLU A 1 107 ? -15.303 -3.361 4.042 1.00 96.75 107 GLU A CA 1
ATOM 880 C C . GLU A 1 107 ? -16.749 -3.169 3.575 1.00 96.75 107 GLU A C 1
ATOM 882 O O . GLU A 1 107 ? -17.567 -4.085 3.652 1.00 96.75 107 GLU A O 1
ATOM 887 N N . ALA A 1 108 ? -17.059 -1.988 3.052 1.00 96.75 108 ALA A N 1
ATOM 888 C CA . ALA A 1 108 ? -18.305 -1.713 2.345 1.00 96.75 108 ALA A CA 1
ATOM 889 C C . ALA A 1 108 ? -18.029 -0.884 1.088 1.00 96.75 108 ALA A C 1
ATOM 891 O O . ALA A 1 108 ? -16.900 -0.448 0.834 1.00 96.75 108 ALA A O 1
ATOM 892 N N . ARG A 1 109 ? -19.064 -0.636 0.281 1.00 95.31 109 ARG A N 1
ATOM 893 C CA . ARG A 1 109 ? -18.932 0.188 -0.923 1.00 95.31 109 ARG A CA 1
ATOM 894 C C . ARG A 1 109 ? -19.962 1.308 -0.948 1.00 95.31 109 ARG A C 1
ATOM 896 O O . ARG A 1 109 ? -21.152 1.061 -1.097 1.00 95.31 109 ARG A O 1
ATOM 903 N N . ILE A 1 110 ? -19.476 2.547 -0.920 1.00 94.00 110 ILE A N 1
ATOM 904 C CA . ILE A 1 110 ? -20.290 3.740 -1.171 1.00 94.00 110 ILE A CA 1
ATOM 905 C C . ILE A 1 110 ? -20.055 4.162 -2.625 1.00 94.00 110 ILE A C 1
ATOM 907 O O . ILE A 1 110 ? -18.956 4.577 -3.016 1.00 94.00 110 ILE A O 1
ATOM 911 N N . LYS A 1 111 ? -21.086 4.022 -3.467 1.00 89.38 111 LYS A N 1
ATOM 912 C CA . LYS A 1 111 ? -21.002 4.183 -4.933 1.00 89.38 111 LYS A CA 1
ATOM 913 C C . LYS A 1 111 ? -19.957 3.230 -5.544 1.00 89.38 111 LYS A C 1
ATOM 915 O O . LYS A 1 111 ? -20.168 2.026 -5.603 1.00 89.38 111 LYS A O 1
ATOM 920 N N . LYS A 1 112 ? -18.821 3.754 -6.016 1.00 89.12 112 LYS A N 1
ATOM 921 C CA . LYS A 1 112 ? -17.691 2.975 -6.569 1.00 89.12 112 LYS A CA 1
ATOM 922 C C . LYS A 1 112 ? -16.456 2.993 -5.658 1.00 89.12 112 LYS A C 1
ATOM 924 O O . LYS A 1 112 ? -15.400 2.522 -6.060 1.00 89.12 112 LYS A O 1
ATOM 929 N N . THR A 1 113 ? -16.575 3.563 -4.462 1.00 93.00 113 THR A N 1
ATOM 930 C CA . THR A 1 113 ? -15.475 3.726 -3.507 1.00 93.00 113 THR A CA 1
ATOM 931 C C . THR A 1 113 ? -15.575 2.648 -2.444 1.00 93.00 113 THR A C 1
ATOM 933 O O . THR A 1 113 ? -16.631 2.514 -1.825 1.00 93.00 113 THR A O 1
ATOM 936 N N . LYS A 1 114 ? -14.500 1.889 -2.226 1.00 95.31 114 LYS A N 1
ATOM 937 C CA . LYS A 1 114 ? -14.429 0.990 -1.074 1.00 95.31 114 LYS A CA 1
ATOM 938 C C . LYS A 1 114 ? -14.113 1.796 0.178 1.00 95.31 114 LYS A C 1
ATOM 940 O O . LYS A 1 114 ? -13.277 2.700 0.131 1.00 95.31 114 LYS A O 1
ATOM 945 N N . ILE A 1 115 ? -14.797 1.458 1.258 1.00 97.56 115 ILE A N 1
ATOM 946 C CA . ILE A 1 115 ? -14.584 2.003 2.592 1.00 97.56 115 ILE A CA 1
ATOM 947 C C . ILE A 1 115 ? -14.106 0.850 3.461 1.00 97.56 115 ILE A C 1
ATOM 949 O O . ILE A 1 115 ? -14.812 -0.153 3.550 1.00 97.56 115 ILE A O 1
ATOM 953 N N . ASN A 1 116 ? -12.943 1.000 4.086 1.00 97.38 116 ASN A N 1
ATOM 954 C CA . ASN A 1 116 ? -12.365 0.015 4.990 1.00 97.38 116 ASN A CA 1
ATOM 955 C C . ASN A 1 116 ? -12.345 0.592 6.406 1.00 97.38 116 ASN A C 1
ATOM 957 O O . ASN A 1 116 ? -11.707 1.617 6.638 1.00 97.38 116 ASN A O 1
ATOM 961 N N . VAL A 1 117 ? -13.014 -0.069 7.347 1.00 97.75 117 VAL A N 1
ATOM 962 C CA . VAL A 1 117 ? -12.925 0.223 8.783 1.00 97.75 117 VAL A CA 1
ATOM 963 C C . VAL A 1 117 ? -11.897 -0.727 9.374 1.00 97.75 117 VAL A C 1
ATOM 965 O O . VAL A 1 117 ? -12.167 -1.919 9.539 1.00 97.75 117 VAL A O 1
ATOM 968 N N . VAL A 1 118 ? -10.697 -0.204 9.611 1.00 96.81 118 VAL A N 1
ATOM 969 C CA . VAL A 1 118 ? -9.505 -0.977 9.966 1.00 96.81 118 VAL A CA 1
ATOM 970 C C . VAL A 1 118 ? -9.163 -0.730 11.429 1.00 96.81 118 VAL A C 1
ATOM 972 O O . VAL A 1 118 ? -8.996 0.423 11.821 1.00 96.81 118 VAL A O 1
ATOM 975 N N . PRO A 1 119 ? -9.032 -1.771 12.254 1.00 96.44 119 PRO A N 1
ATOM 976 C CA . PRO A 1 119 ? -8.658 -1.569 13.637 1.00 96.44 119 PRO A CA 1
ATOM 977 C C . PRO A 1 119 ? -7.143 -1.519 13.810 1.00 96.44 119 PRO A C 1
ATOM 979 O O . PRO A 1 119 ? -6.392 -2.199 13.108 1.00 96.44 119 PRO A O 1
ATOM 982 N N . CYS A 1 120 ? -6.691 -0.715 14.764 1.00 96.62 120 CYS A N 1
ATOM 983 C CA . CYS A 1 120 ? -5.308 -0.694 15.223 1.00 96.62 120 CYS A CA 1
ATOM 984 C C . CYS A 1 120 ? -5.241 -0.330 16.705 1.00 96.62 120 CYS A C 1
ATOM 986 O O . CYS A 1 120 ? -6.155 0.299 17.241 1.00 96.62 120 CYS A O 1
ATOM 988 N N . TYR A 1 121 ? -4.149 -0.681 17.369 1.00 96.44 121 TYR A N 1
ATOM 989 C CA . TYR A 1 121 ? -3.893 -0.236 18.731 1.00 96.44 121 TYR A CA 1
ATOM 990 C C . TYR A 1 121 ? -3.270 1.163 18.746 1.00 96.44 121 TYR A C 1
ATOM 992 O O . TYR A 1 121 ? -2.451 1.523 17.897 1.00 96.44 121 TYR A O 1
ATOM 1000 N N . GLU A 1 122 ? -3.636 1.958 19.746 1.00 95.38 122 GLU A N 1
ATOM 1001 C CA . GLU A 1 122 ? -2.918 3.174 20.096 1.00 95.38 122 GLU A CA 1
ATOM 1002 C C . GLU A 1 122 ? -1.640 2.800 20.849 1.00 95.38 122 GLU A C 1
ATOM 1004 O O . GLU A 1 122 ? -1.664 2.400 22.014 1.00 95.38 122 GLU A O 1
ATOM 1009 N N . VAL A 1 123 ? -0.518 2.882 20.138 1.00 94.75 123 VAL A N 1
ATOM 1010 C CA . VAL A 1 123 ? 0.808 2.492 20.621 1.00 94.75 123 VAL A CA 1
ATOM 1011 C C . VAL A 1 123 ? 1.814 3.6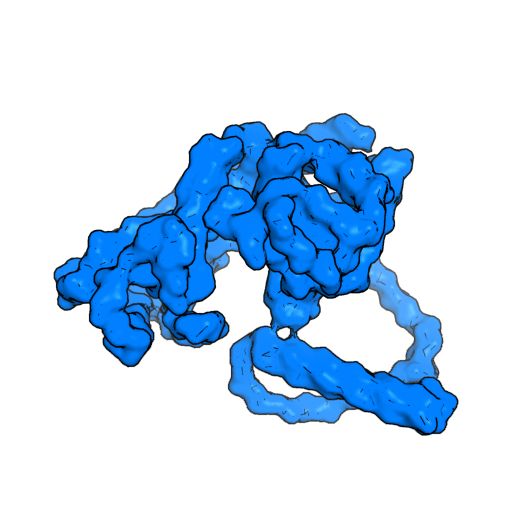12 20.401 1.00 94.75 123 VAL A C 1
ATOM 1013 O O . VAL A 1 123 ? 1.610 4.489 19.560 1.00 94.75 123 VAL A O 1
ATOM 1016 N N . ASN A 1 124 ? 2.926 3.556 21.131 1.00 93.50 124 ASN A N 1
ATOM 1017 C CA . ASN A 1 124 ? 4.085 4.399 20.864 1.00 93.50 124 ASN A CA 1
ATOM 1018 C C . ASN A 1 124 ? 4.850 3.895 19.632 1.00 93.50 124 ASN A C 1
ATOM 1020 O O . ASN A 1 124 ? 4.766 2.722 19.258 1.00 93.50 124 ASN A O 1
ATOM 1024 N N . LEU A 1 125 ? 5.625 4.786 19.008 1.00 91.56 125 LEU A N 1
ATOM 1025 C CA . LEU A 1 125 ? 6.468 4.443 17.862 1.00 91.56 125 LEU A CA 1
ATOM 1026 C C . LEU A 1 125 ? 7.419 3.291 18.231 1.00 91.56 125 LEU A C 1
ATOM 1028 O O . LEU A 1 125 ? 8.208 3.419 19.161 1.00 91.56 125 LEU A O 1
ATOM 1032 N N . GLY A 1 126 ? 7.355 2.184 17.488 1.00 89.81 126 GLY A N 1
ATOM 1033 C CA . GLY A 1 126 ? 8.196 1.002 17.713 1.00 89.81 126 GLY A CA 1
ATOM 1034 C C . GLY A 1 126 ? 7.575 -0.070 18.616 1.00 89.81 126 GLY A C 1
ATOM 1035 O O . GLY A 1 126 ? 8.018 -1.213 18.573 1.00 89.81 126 GLY A O 1
ATOM 1036 N N . GLU A 1 127 ? 6.513 0.243 19.362 1.00 92.69 127 GLU A N 1
ATOM 1037 C CA . GLU A 1 127 ? 5.841 -0.691 20.281 1.00 92.69 127 GLU A CA 1
ATOM 1038 C C . GLU A 1 127 ? 4.619 -1.373 19.644 1.00 92.69 127 GLU A C 1
ATOM 1040 O O . GLU A 1 127 ? 3.534 -1.444 20.228 1.00 92.69 127 GLU A O 1
ATOM 1045 N N . TRP A 1 128 ? 4.786 -1.841 18.409 1.00 91.69 128 TRP A N 1
ATOM 1046 C CA . TRP A 1 128 ? 3.719 -2.427 17.600 1.00 91.69 128 TRP A CA 1
ATOM 1047 C C . TRP A 1 128 ? 3.159 -3.706 18.235 1.00 91.69 128 TRP A C 1
ATOM 1049 O O . TRP A 1 128 ? 3.925 -4.616 18.549 1.00 91.69 128 TRP A O 1
ATOM 1059 N N . LYS A 1 129 ? 1.832 -3.811 18.356 1.00 90.12 129 LYS A N 1
ATOM 1060 C CA . LYS A 1 129 ? 1.138 -5.069 18.675 1.00 90.12 129 LYS A CA 1
ATOM 1061 C C . LYS A 1 129 ? 0.717 -5.819 17.415 1.00 90.12 129 LYS A C 1
ATOM 1063 O O . LYS A 1 129 ? 0.787 -7.039 17.390 1.00 90.12 129 LYS A O 1
ATOM 1068 N N . SER A 1 130 ? 0.329 -5.081 16.380 1.00 87.56 130 SER A N 1
ATOM 1069 C CA . SER A 1 130 ? -0.055 -5.607 15.072 1.00 87.56 130 SER A CA 1
ATOM 1070 C C . SER A 1 130 ? 0.678 -4.886 13.937 1.00 87.56 130 SER A C 1
ATOM 1072 O O . SER A 1 130 ? 1.257 -3.804 14.102 1.00 87.56 130 SER A O 1
ATOM 1074 N N . SER A 1 131 ? 0.643 -5.446 12.729 1.00 86.50 131 SER A N 1
ATOM 1075 C CA . SER A 1 131 ? 1.108 -4.746 11.526 1.00 86.50 131 SER A CA 1
ATOM 1076 C C . SER A 1 131 ? 0.283 -3.496 11.204 1.00 86.50 131 SER A C 1
ATOM 1078 O O . SER A 1 131 ? 0.844 -2.526 10.682 1.00 86.50 131 SER A O 1
ATOM 1080 N N . ALA A 1 132 ? -1.010 -3.478 11.548 1.00 90.31 132 ALA A N 1
ATOM 1081 C CA . ALA A 1 132 ? -1.906 -2.357 11.274 1.00 90.31 132 ALA A CA 1
ATOM 1082 C C . ALA A 1 132 ? -1.521 -1.096 12.063 1.00 90.31 132 ALA A C 1
ATOM 1084 O O . ALA A 1 132 ? -1.652 0.006 11.528 1.00 90.31 132 ALA A O 1
ATOM 1085 N N . ASP A 1 133 ? -0.948 -1.253 13.260 1.00 93.44 133 ASP A N 1
ATOM 1086 C CA . ASP A 1 133 ? -0.535 -0.158 14.154 1.00 93.44 133 ASP A CA 1
ATOM 1087 C C . ASP A 1 133 ? 0.489 0.788 13.512 1.00 93.44 133 ASP A C 1
ATOM 1089 O O . ASP A 1 133 ? 0.516 1.983 13.800 1.00 93.44 133 ASP A O 1
ATOM 1093 N N . ARG A 1 134 ? 1.303 0.277 12.578 1.00 93.81 134 ARG A N 1
ATOM 1094 C CA . ARG A 1 134 ? 2.277 1.079 11.818 1.00 93.81 134 ARG A CA 1
ATOM 1095 C C . ARG A 1 134 ? 1.609 2.038 10.829 1.00 93.81 134 ARG A C 1
ATOM 1097 O O . ARG A 1 134 ? 2.172 3.083 10.507 1.00 93.81 134 ARG A O 1
ATOM 1104 N N . SER A 1 135 ? 0.416 1.707 10.336 1.00 93.31 135 SER A N 1
ATOM 1105 C CA . SER A 1 135 ? -0.248 2.423 9.236 1.00 93.31 135 SER A CA 1
ATOM 1106 C C . SER A 1 135 ? -0.617 3.881 9.573 1.00 93.31 135 SER A C 1
ATOM 1108 O O . SER A 1 135 ? -0.353 4.763 8.741 1.00 93.31 135 SER A O 1
ATOM 1110 N N . PRO A 1 136 ? -1.150 4.186 10.775 1.00 94.75 136 PRO A N 1
ATOM 1111 C CA . PRO A 1 136 ? -1.186 5.533 11.349 1.00 94.75 136 PRO A CA 1
ATOM 1112 C C . PRO A 1 136 ? 0.114 6.330 11.196 1.00 94.75 136 PRO A C 1
ATOM 1114 O O . PRO A 1 136 ? 0.134 7.437 10.648 1.00 94.75 136 PRO A O 1
ATOM 1117 N N . PHE A 1 137 ? 1.232 5.749 11.632 1.00 96.31 137 PHE A N 1
ATOM 1118 C CA . PHE A 1 137 ? 2.540 6.400 11.628 1.00 96.31 137 PHE A CA 1
ATOM 1119 C C . PHE A 1 137 ? 3.081 6.581 10.211 1.00 96.31 137 PHE A C 1
ATOM 1121 O O . PHE A 1 137 ? 3.600 7.650 9.891 1.00 96.31 137 PHE A O 1
ATOM 1128 N N . HIS A 1 138 ? 2.884 5.599 9.324 1.00 96.25 138 HIS A N 1
ATOM 1129 C CA . HIS A 1 138 ? 3.188 5.729 7.895 1.00 96.25 138 HIS A CA 1
ATOM 1130 C C . HIS A 1 138 ? 2.444 6.899 7.265 1.00 96.25 138 HIS A C 1
ATOM 1132 O O . HIS A 1 138 ? 3.024 7.657 6.487 1.00 96.25 138 HIS A O 1
ATOM 1138 N N . THR A 1 139 ? 1.162 7.046 7.599 1.00 96.12 139 THR A N 1
ATOM 1139 C CA . THR A 1 139 ? 0.311 8.117 7.077 1.00 96.12 139 THR A CA 1
ATOM 1140 C C . THR A 1 139 ? 0.818 9.476 7.538 1.00 96.12 139 THR A C 1
ATOM 1142 O O . THR A 1 139 ? 1.117 10.323 6.693 1.00 96.12 139 THR A O 1
ATOM 1145 N N . LYS A 1 140 ? 1.013 9.657 8.849 1.00 96.25 140 LYS A N 1
ATOM 1146 C CA . LYS A 1 140 ? 1.519 10.909 9.433 1.00 96.25 140 LYS A CA 1
ATOM 1147 C C . LYS A 1 140 ? 2.906 11.274 8.906 1.00 96.25 140 LYS A C 1
ATOM 1149 O O . LYS A 1 140 ? 3.133 12.415 8.503 1.00 96.25 140 LYS A O 1
ATOM 1154 N N . HIS A 1 141 ? 3.819 10.301 8.848 1.00 97.25 141 HIS A N 1
ATOM 1155 C CA . HIS A 1 141 ? 5.160 10.507 8.308 1.00 97.25 141 HIS A CA 1
ATOM 1156 C C . HIS A 1 141 ? 5.096 10.978 6.851 1.00 97.25 141 HIS A C 1
ATOM 1158 O O . HIS A 1 141 ? 5.663 12.010 6.510 1.00 97.25 141 HIS A O 1
ATOM 1164 N N . MET A 1 142 ? 4.354 10.280 5.987 1.00 97.94 142 MET A N 1
ATOM 1165 C CA . MET A 1 142 ? 4.267 10.650 4.571 1.00 97.94 142 MET A CA 1
ATOM 1166 C C . MET A 1 142 ? 3.549 11.982 4.339 1.00 97.94 142 MET A 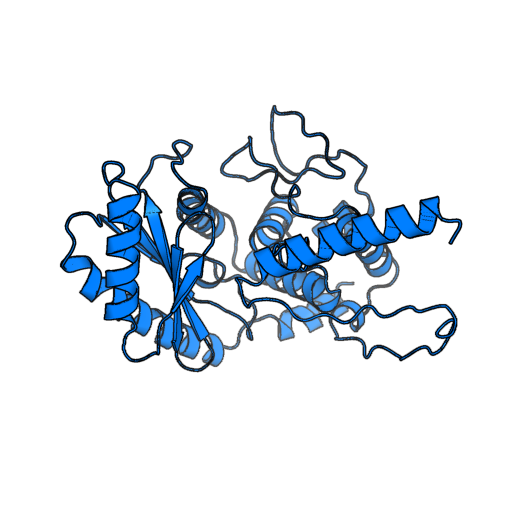C 1
ATOM 1168 O O . MET A 1 142 ? 3.933 12.719 3.434 1.00 97.94 142 MET A O 1
ATOM 1172 N N . GLN A 1 143 ? 2.544 12.334 5.145 1.00 96.62 143 GLN A N 1
ATOM 1173 C CA . GLN A 1 143 ? 1.890 13.645 5.060 1.00 96.62 143 GLN A CA 1
ATOM 1174 C C . GLN A 1 143 ? 2.859 14.795 5.352 1.00 96.62 143 GLN A C 1
ATOM 1176 O O . GLN A 1 143 ? 2.809 15.807 4.649 1.00 96.62 143 GLN A O 1
ATOM 1181 N N . LYS A 1 144 ? 3.744 14.619 6.345 1.00 97.12 144 LYS A N 1
ATOM 1182 C CA . LYS A 1 144 ? 4.779 15.592 6.718 1.00 97.12 144 LYS A CA 1
ATOM 1183 C C . LYS A 1 144 ? 5.923 15.637 5.702 1.00 97.12 144 LYS A C 1
ATOM 1185 O O . LYS A 1 144 ? 6.392 16.719 5.366 1.00 97.12 144 LYS A O 1
ATOM 1190 N N . SER A 1 145 ? 6.359 14.478 5.212 1.00 97.50 145 SER A N 1
ATOM 1191 C CA . SER A 1 145 ? 7.559 14.360 4.375 1.00 97.50 145 SER A CA 1
ATOM 1192 C C . SER A 1 145 ? 7.304 14.635 2.888 1.00 97.50 145 SER A C 1
ATOM 1194 O O . SER A 1 145 ? 8.178 15.155 2.198 1.00 97.50 145 SER A O 1
ATOM 1196 N N . LEU A 1 146 ? 6.125 14.289 2.353 1.00 97.94 146 LEU A N 1
ATOM 1197 C CA . LEU A 1 146 ? 5.839 14.427 0.921 1.00 97.94 146 LEU A CA 1
ATOM 1198 C C . LEU A 1 146 ? 5.247 15.797 0.576 1.00 97.94 146 LEU A C 1
ATOM 1200 O O . LEU A 1 146 ? 4.086 16.093 0.881 1.00 97.94 146 LEU A O 1
ATOM 1204 N N . THR A 1 147 ? 6.002 16.575 -0.199 1.00 97.31 147 THR A N 1
ATOM 1205 C CA . THR A 1 147 ? 5.508 17.812 -0.824 1.00 97.31 147 THR A CA 1
ATOM 1206 C C . THR A 1 147 ? 4.418 17.532 -1.865 1.00 97.31 147 THR A C 1
ATOM 1208 O O . THR A 1 147 ? 4.347 16.449 -2.451 1.00 97.31 147 THR A O 1
ATOM 1211 N N . THR A 1 148 ? 3.599 18.537 -2.195 1.00 93.69 148 THR A N 1
ATOM 1212 C CA . THR A 1 148 ? 2.576 18.434 -3.257 1.00 93.69 148 THR A CA 1
ATOM 1213 C C . THR A 1 148 ? 3.162 17.970 -4.595 1.00 93.69 148 THR A C 1
ATOM 1215 O O . THR A 1 148 ? 2.544 17.177 -5.309 1.00 93.69 148 THR A O 1
ATOM 1218 N N . LYS A 1 149 ? 4.382 18.416 -4.927 1.00 94.56 149 LYS A N 1
ATOM 1219 C CA . LYS A 1 149 ? 5.094 17.983 -6.136 1.00 94.56 149 LYS A CA 1
ATOM 1220 C C . LYS A 1 149 ? 5.436 16.494 -6.067 1.00 94.56 149 LYS A C 1
ATOM 1222 O O . LYS A 1 149 ? 5.110 15.765 -7.000 1.00 94.56 149 LYS A O 1
ATOM 1227 N N . MET A 1 150 ? 6.001 16.027 -4.953 1.00 97.19 150 MET A N 1
ATOM 1228 C CA . MET A 1 150 ? 6.331 14.610 -4.749 1.00 97.19 150 MET A CA 1
ATOM 1229 C C . MET A 1 150 ? 5.092 13.715 -4.803 1.00 97.19 150 MET A C 1
ATOM 1231 O O . MET A 1 150 ? 5.133 12.656 -5.419 1.00 97.19 150 MET A O 1
ATOM 1235 N N . ARG A 1 151 ? 3.953 14.152 -4.253 1.00 96.12 151 ARG A N 1
ATOM 1236 C CA . ARG A 1 151 ? 2.688 13.397 -4.336 1.00 96.12 151 ARG A CA 1
ATOM 1237 C C . ARG A 1 151 ? 2.250 13.144 -5.780 1.00 96.12 151 ARG A C 1
ATOM 1239 O O . ARG A 1 151 ? 1.718 12.079 -6.086 1.00 96.12 151 ARG A O 1
ATOM 1246 N N . ASN A 1 152 ? 2.497 14.087 -6.690 1.00 95.12 152 ASN A N 1
ATOM 1247 C CA . ASN A 1 152 ? 2.250 13.873 -8.117 1.00 95.12 152 ASN A CA 1
ATOM 1248 C C . ASN A 1 152 ? 3.245 12.881 -8.726 1.00 95.12 152 ASN A C 1
ATOM 1250 O O . ASN A 1 152 ? 2.825 12.002 -9.472 1.00 95.12 152 ASN A O 1
ATOM 1254 N N . GLU A 1 153 ? 4.526 12.956 -8.363 1.00 97.25 153 GLU A N 1
ATOM 1255 C CA . GLU A 1 153 ? 5.541 11.986 -8.798 1.00 97.25 153 GLU A CA 1
ATOM 1256 C C . GLU A 1 153 ? 5.219 10.558 -8.316 1.00 97.25 153 GLU A C 1
ATOM 1258 O O . GLU A 1 153 ? 5.342 9.607 -9.086 1.00 97.25 153 GLU A O 1
ATOM 1263 N N . VAL A 1 154 ? 4.679 10.403 -7.101 1.00 97.75 154 VAL A N 1
ATOM 1264 C CA . VAL A 1 154 ? 4.157 9.121 -6.596 1.00 97.75 154 VAL A CA 1
ATOM 1265 C C . VAL A 1 154 ? 3.053 8.578 -7.500 1.00 97.75 154 VAL A C 1
ATOM 1267 O O . VAL A 1 154 ? 3.047 7.389 -7.813 1.00 97.75 154 VAL A O 1
ATOM 1270 N N . ARG A 1 155 ? 2.119 9.418 -7.960 1.00 96.06 155 ARG A N 1
ATOM 1271 C CA . ARG A 1 155 ? 1.054 8.971 -8.874 1.00 96.06 155 ARG A CA 1
ATOM 1272 C C . ARG A 1 155 ? 1.602 8.538 -10.232 1.00 96.06 155 ARG A C 1
ATOM 1274 O O . ARG A 1 155 ? 1.093 7.569 -10.795 1.00 96.06 155 ARG A O 1
ATOM 1281 N N . ILE A 1 156 ? 2.634 9.214 -10.744 1.00 96.62 156 ILE A N 1
ATOM 1282 C CA . ILE A 1 156 ? 3.334 8.802 -11.972 1.00 96.62 156 ILE A CA 1
ATOM 1283 C C . ILE A 1 156 ? 3.946 7.415 -11.767 1.00 96.62 156 ILE A C 1
ATOM 1285 O O . ILE A 1 156 ? 3.676 6.521 -12.566 1.00 96.62 156 ILE A O 1
ATOM 1289 N N . LEU A 1 157 ? 4.681 7.211 -10.668 1.00 98.00 157 LEU A N 1
ATOM 1290 C CA . LEU A 1 157 ? 5.301 5.924 -10.353 1.00 98.00 157 LEU A CA 1
ATOM 1291 C C . LEU A 1 157 ? 4.260 4.809 -10.200 1.00 98.00 157 LEU A C 1
ATOM 1293 O O . LEU A 1 157 ? 4.374 3.773 -10.849 1.00 98.00 157 LEU A O 1
ATOM 1297 N N . LYS A 1 158 ? 3.195 5.036 -9.423 1.00 96.69 158 LYS A N 1
ATOM 1298 C CA . LYS A 1 158 ? 2.090 4.074 -9.273 1.00 96.69 158 LYS A CA 1
ATOM 1299 C C . LYS A 1 158 ? 1.459 3.733 -10.627 1.00 96.69 158 LYS A C 1
ATOM 1301 O O . LYS A 1 158 ? 1.180 2.569 -10.896 1.00 96.69 158 LYS A O 1
ATOM 1306 N N . THR A 1 159 ? 1.269 4.725 -11.500 1.00 95.25 159 THR A N 1
ATOM 1307 C CA . THR A 1 159 ? 0.730 4.510 -12.855 1.00 95.25 159 THR A CA 1
ATOM 1308 C C . THR A 1 159 ? 1.675 3.660 -13.703 1.00 95.25 159 THR A C 1
ATOM 1310 O O . THR A 1 159 ? 1.222 2.700 -14.323 1.00 95.25 159 THR A O 1
ATOM 1313 N N . PHE A 1 160 ? 2.976 3.964 -13.684 1.00 96.62 160 PHE A N 1
ATOM 1314 C CA . PHE A 1 160 ? 4.006 3.202 -14.389 1.00 96.62 160 PHE A CA 1
ATOM 1315 C C . PHE A 1 160 ? 4.025 1.738 -13.935 1.00 96.62 160 PHE A C 1
ATOM 1317 O O . PHE A 1 160 ? 3.878 0.829 -14.749 1.00 96.62 160 PHE A O 1
ATOM 1324 N N . LEU A 1 161 ? 4.111 1.496 -12.625 1.00 97.12 161 LEU A N 1
ATOM 1325 C CA . LEU A 1 161 ? 4.111 0.147 -12.054 1.00 97.12 161 LEU A CA 1
ATOM 1326 C C . LEU A 1 161 ? 2.835 -0.619 -12.428 1.00 97.12 161 LEU A C 1
ATOM 1328 O O . LEU A 1 161 ? 2.876 -1.797 -12.784 1.00 97.12 161 LEU A O 1
ATOM 1332 N N . LYS A 1 162 ? 1.686 0.060 -12.388 1.00 94.19 162 LYS A N 1
ATOM 1333 C CA . LYS A 1 162 ? 0.382 -0.551 -12.635 1.00 94.19 162 LYS A CA 1
ATOM 1334 C C . LYS A 1 162 ? 0.175 -0.948 -14.087 1.00 94.19 162 LYS A C 1
ATOM 1336 O O . LYS A 1 162 ? -0.270 -2.062 -14.354 1.00 94.19 162 LYS A O 1
ATOM 1341 N N . VAL A 1 163 ? 0.493 -0.058 -15.023 1.00 93.81 163 VAL A N 1
ATOM 1342 C CA . VAL A 1 163 ? 0.394 -0.341 -16.462 1.00 93.81 163 VAL A CA 1
ATOM 1343 C C . VAL A 1 163 ? 1.286 -1.520 -16.840 1.00 93.81 163 VAL A C 1
ATOM 1345 O O . VAL A 1 163 ? 0.871 -2.381 -17.615 1.00 93.81 163 VAL A O 1
ATOM 1348 N N . ASN A 1 164 ? 2.461 -1.608 -16.215 1.00 95.06 164 ASN A N 1
ATOM 1349 C CA . ASN A 1 164 ? 3.405 -2.703 -16.408 1.00 95.06 164 ASN A CA 1
ATOM 1350 C C . ASN A 1 164 ? 3.127 -3.927 -15.513 1.00 95.06 164 ASN A C 1
ATOM 1352 O O . ASN A 1 164 ? 3.942 -4.841 -15.453 1.00 95.06 164 ASN A O 1
ATOM 1356 N N . LYS A 1 165 ? 1.952 -3.987 -14.866 1.00 94.81 165 LYS A N 1
ATOM 1357 C CA . LYS A 1 165 ? 1.435 -5.142 -14.106 1.00 94.81 165 LYS A CA 1
ATOM 1358 C C . LYS A 1 165 ? 2.296 -5.581 -12.910 1.00 94.81 165 LYS A C 1
ATOM 1360 O O . LYS A 1 165 ? 2.190 -6.729 -12.490 1.00 94.81 165 LYS A O 1
ATOM 1365 N N . ILE A 1 166 ? 3.071 -4.663 -12.334 1.00 97.00 166 ILE A N 1
ATOM 1366 C CA . ILE A 1 166 ? 3.936 -4.892 -11.162 1.00 97.00 166 ILE A CA 1
ATOM 1367 C C . ILE A 1 166 ? 3.543 -4.028 -9.951 1.00 97.00 166 ILE A C 1
ATOM 1369 O O . ILE A 1 166 ? 4.328 -3.864 -9.024 1.00 97.00 166 ILE A O 1
ATOM 1373 N N . TYR A 1 167 ? 2.339 -3.450 -9.953 1.00 96.00 167 TYR A N 1
ATOM 1374 C CA . TYR A 1 167 ? 1.776 -2.710 -8.819 1.00 96.00 167 TYR A CA 1
ATOM 1375 C C . TYR A 1 167 ? 0.856 -3.600 -7.981 1.00 96.00 167 TYR A C 1
ATOM 1377 O O . TYR A 1 167 ? 0.026 -4.305 -8.555 1.00 96.00 167 TYR A O 1
ATOM 1385 N N . GLY A 1 168 ? 0.972 -3.494 -6.656 1.00 92.69 168 GLY A N 1
ATOM 1386 C CA . GLY A 1 168 ? 0.191 -4.266 -5.686 1.00 92.69 168 GLY A CA 1
ATOM 1387 C C . GLY A 1 168 ? 1.048 -5.284 -4.934 1.00 92.69 168 GLY A C 1
ATOM 1388 O O . GLY A 1 168 ? 1.862 -5.972 -5.544 1.00 92.69 168 GLY A O 1
ATOM 1389 N N . ALA A 1 169 ? 0.898 -5.349 -3.610 1.00 90.19 169 ALA A N 1
ATOM 1390 C CA . ALA A 1 169 ? 1.667 -6.246 -2.738 1.00 90.19 169 ALA A CA 1
ATOM 1391 C C . ALA A 1 169 ? 0.905 -7.523 -2.345 1.00 90.19 169 ALA A C 1
ATOM 1393 O O . ALA A 1 169 ? 1.438 -8.348 -1.610 1.00 90.19 169 ALA A O 1
ATOM 1394 N N . GLU A 1 170 ? -0.324 -7.692 -2.835 1.00 89.88 170 GLU A N 1
ATOM 1395 C CA . GLU A 1 170 ? -1.111 -8.910 -2.664 1.00 89.88 170 GLU A CA 1
ATOM 1396 C C . GLU A 1 170 ? -0.368 -10.137 -3.208 1.00 89.88 170 GLU A C 1
ATOM 1398 O O . GLU A 1 170 ? 0.416 -10.034 -4.161 1.00 89.88 170 GLU A O 1
ATOM 1403 N N . ILE A 1 171 ? -0.651 -11.323 -2.660 1.00 87.31 171 ILE A N 1
ATOM 1404 C CA . ILE A 1 171 ? 0.070 -12.560 -3.010 1.00 87.31 171 ILE A CA 1
ATOM 1405 C C . ILE A 1 171 ? -0.054 -12.864 -4.505 1.00 87.31 171 ILE A C 1
ATOM 1407 O O . ILE A 1 171 ? 0.881 -13.378 -5.119 1.00 87.31 171 ILE A O 1
ATOM 1411 N N . ALA A 1 172 ? -1.173 -12.490 -5.127 1.00 88.06 172 ALA A N 1
ATOM 1412 C CA . ALA A 1 172 ? -1.382 -12.618 -6.565 1.00 88.06 172 ALA A CA 1
ATOM 1413 C C . ALA A 1 172 ? -0.305 -11.893 -7.390 1.00 88.06 172 ALA A C 1
ATOM 1415 O O . ALA A 1 172 ? 0.164 -12.416 -8.402 1.00 88.06 172 ALA A O 1
ATOM 1416 N N . LYS A 1 173 ? 0.085 -10.686 -6.963 1.00 92.00 173 LYS A N 1
ATOM 1417 C CA . LYS A 1 173 ? 1.006 -9.815 -7.697 1.00 92.00 173 LYS A CA 1
ATOM 1418 C C . LYS A 1 173 ? 2.433 -9.912 -7.199 1.00 92.00 173 LYS A C 1
ATOM 1420 O O . LYS A 1 173 ? 3.319 -9.935 -8.045 1.00 92.00 173 LYS A O 1
ATOM 1425 N N . GLN A 1 174 ? 2.658 -9.965 -5.883 1.00 94.50 174 GLN A N 1
ATOM 1426 C CA . GLN A 1 174 ? 3.987 -9.832 -5.262 1.00 94.50 174 GLN A CA 1
ATOM 1427 C C . GLN A 1 174 ? 4.784 -8.672 -5.880 1.00 94.50 174 GLN A C 1
ATOM 1429 O O . GLN A 1 174 ? 5.929 -8.831 -6.311 1.00 94.50 174 GLN A O 1
ATOM 1434 N N . GLY A 1 175 ? 4.119 -7.536 -6.077 1.00 97.19 175 GLY A N 1
ATOM 1435 C CA . GLY A 1 175 ? 4.647 -6.349 -6.734 1.00 97.19 175 GLY A CA 1
ATOM 1436 C C . GLY A 1 175 ? 4.886 -5.202 -5.756 1.00 97.19 175 GLY A C 1
ATOM 1437 O O . GLY A 1 175 ? 4.880 -5.352 -4.536 1.00 97.19 175 GLY A O 1
ATOM 1438 N N . PHE A 1 176 ? 5.097 -4.016 -6.314 1.00 97.81 176 PHE A N 1
ATOM 1439 C CA . PHE A 1 176 ? 5.415 -2.805 -5.572 1.00 97.81 176 PHE A CA 1
ATOM 1440 C C . PHE A 1 176 ? 4.145 -2.206 -4.961 1.00 97.81 176 PHE A C 1
ATOM 1442 O O . PHE A 1 176 ? 3.196 -1.856 -5.669 1.00 97.81 176 PHE A O 1
ATOM 1449 N N . SER A 1 177 ? 4.129 -2.055 -3.635 1.00 96.00 177 SER A N 1
ATOM 1450 C CA . SER A 1 177 ? 2.990 -1.473 -2.923 1.00 96.00 177 SER A CA 1
ATOM 1451 C C . SER A 1 177 ? 2.871 0.040 -3.147 1.00 96.00 177 SER A C 1
ATOM 1453 O O . SER A 1 177 ? 3.807 0.732 -3.569 1.00 96.00 177 SER A O 1
ATOM 1455 N N . GLY A 1 178 ? 1.706 0.593 -2.797 1.00 95.88 178 GLY A N 1
ATOM 1456 C CA . GLY A 1 178 ? 1.519 2.041 -2.776 1.00 95.88 178 GLY A CA 1
ATOM 1457 C C . GLY A 1 178 ? 2.472 2.754 -1.814 1.00 95.88 178 GLY A C 1
ATOM 1458 O O . GLY A 1 178 ? 2.939 3.841 -2.144 1.00 95.88 178 GLY A O 1
ATOM 1459 N N . TYR A 1 179 ? 2.791 2.126 -0.680 1.00 97.19 179 TYR A N 1
ATOM 1460 C CA . TYR A 1 179 ? 3.726 2.668 0.302 1.00 97.19 179 TYR A CA 1
ATOM 1461 C C . TYR A 1 179 ? 5.180 2.591 -0.178 1.00 97.19 179 TYR A C 1
ATOM 1463 O O . TYR A 1 179 ? 5.902 3.575 -0.076 1.00 97.19 179 TYR A O 1
ATOM 1471 N N . VAL A 1 180 ? 5.588 1.489 -0.820 1.00 97.94 180 VAL A N 1
ATOM 1472 C CA . VAL A 1 180 ? 6.913 1.385 -1.462 1.00 97.94 180 VAL A CA 1
ATOM 1473 C C . VAL A 1 180 ? 7.094 2.487 -2.505 1.00 97.94 180 VAL A C 1
ATOM 1475 O O . VAL A 1 180 ? 8.137 3.129 -2.552 1.00 97.94 180 VAL A O 1
ATOM 1478 N N . SER A 1 181 ? 6.056 2.767 -3.299 1.00 98.31 181 SER A N 1
ATOM 1479 C CA . SER A 1 181 ? 6.096 3.860 -4.282 1.00 98.31 181 SER A CA 1
ATOM 1480 C C . SER A 1 181 ? 6.340 5.226 -3.623 1.00 98.31 181 SER A C 1
ATOM 1482 O O . SER A 1 181 ? 7.043 6.067 -4.173 1.00 98.31 181 SER A O 1
ATOM 1484 N N . GLU A 1 182 ? 5.762 5.460 -2.444 1.00 98.38 182 GLU A N 1
ATOM 1485 C CA . GLU A 1 182 ? 5.958 6.693 -1.673 1.00 98.38 182 GLU A CA 1
ATOM 1486 C C . GLU A 1 182 ? 7.368 6.778 -1.092 1.00 98.38 182 GLU A C 1
ATOM 1488 O O . GLU A 1 182 ? 8.011 7.814 -1.231 1.00 98.38 182 GLU A O 1
ATOM 1493 N N . VAL A 1 183 ? 7.878 5.682 -0.524 1.00 98.50 183 VAL A N 1
ATOM 1494 C CA . VAL A 1 183 ? 9.236 5.600 0.036 1.00 98.50 183 VAL A CA 1
ATOM 1495 C C . VAL A 1 183 ? 10.306 5.774 -1.042 1.00 98.50 183 VAL A C 1
ATOM 1497 O O . VAL A 1 183 ? 11.286 6.482 -0.817 1.00 98.50 183 VAL A O 1
ATOM 1500 N N . LEU A 1 184 ? 10.120 5.201 -2.233 1.00 98.69 184 LEU A N 1
ATOM 1501 C CA . LEU A 1 184 ? 11.036 5.408 -3.358 1.00 98.69 184 LEU A CA 1
ATOM 1502 C C . LEU A 1 184 ? 11.086 6.885 -3.769 1.00 98.69 184 LEU A C 1
ATOM 1504 O O . LEU A 1 184 ? 12.167 7.448 -3.918 1.00 98.69 184 LEU A O 1
ATOM 1508 N N . ILE A 1 185 ? 9.931 7.545 -3.895 1.00 98.69 185 ILE A N 1
ATOM 1509 C CA . ILE A 1 185 ? 9.893 8.980 -4.210 1.00 98.69 185 ILE A CA 1
ATOM 1510 C C . ILE A 1 185 ? 10.451 9.826 -3.065 1.00 98.69 185 ILE A C 1
ATOM 1512 O O . ILE A 1 185 ? 11.077 10.845 -3.332 1.00 98.69 185 ILE A O 1
ATOM 1516 N N . LEU A 1 186 ? 10.271 9.416 -1.810 1.00 98.44 186 LEU A N 1
ATOM 1517 C CA . LEU A 1 186 ? 10.873 10.093 -0.665 1.00 98.44 186 LEU A CA 1
ATOM 1518 C C . LEU A 1 186 ? 12.407 10.046 -0.715 1.00 98.44 186 LEU A C 1
ATOM 1520 O O . LEU A 1 186 ? 13.043 11.065 -0.482 1.00 98.44 186 LEU A O 1
ATOM 1524 N N . ASN A 1 187 ? 12.995 8.899 -1.065 1.00 98.31 187 ASN A N 1
ATOM 1525 C CA . ASN A 1 187 ? 14.452 8.739 -1.139 1.00 98.31 187 ASN A CA 1
ATOM 1526 C C . ASN A 1 187 ? 15.066 9.401 -2.384 1.00 98.31 187 ASN A C 1
ATOM 1528 O O . ASN A 1 187 ? 16.162 9.948 -2.315 1.00 98.31 187 ASN A O 1
ATOM 1532 N N . PHE A 1 188 ? 14.370 9.362 -3.523 1.00 98.38 188 PHE A N 1
ATOM 1533 C CA . PHE A 1 188 ? 14.911 9.823 -4.809 1.00 98.38 188 PHE A CA 1
ATOM 1534 C C . PHE A 1 188 ? 14.313 11.154 -5.297 1.00 98.38 188 PHE A C 1
ATOM 1536 O O . PHE A 1 188 ? 14.673 11.647 -6.365 1.00 98.38 188 PHE A O 1
ATOM 1543 N N . ASN A 1 189 ? 13.428 11.782 -4.523 1.00 97.75 189 ASN A N 1
ATOM 1544 C CA . ASN A 1 189 ? 12.715 13.044 -4.777 1.00 97.75 189 ASN A CA 1
ATOM 1545 C C . ASN A 1 189 ? 11.668 13.037 -5.907 1.00 97.75 189 ASN A C 1
ATOM 1547 O O . ASN A 1 189 ? 10.639 13.708 -5.796 1.00 97.75 189 ASN A O 1
ATOM 1551 N N . ASN A 1 190 ? 11.911 12.356 -7.027 1.00 97.62 190 ASN A N 1
ATOM 1552 C CA . ASN A 1 190 ? 11.013 12.374 -8.187 1.00 97.62 190 ASN A CA 1
ATOM 1553 C C . ASN A 1 190 ? 11.100 11.087 -9.022 1.00 97.62 190 ASN A C 1
ATOM 1555 O O . ASN A 1 190 ? 12.005 10.277 -8.838 1.00 97.62 190 ASN A O 1
ATOM 1559 N N . PHE A 1 191 ? 10.154 10.907 -9.950 1.00 98.00 191 PHE A N 1
ATOM 1560 C CA . PHE A 1 191 ? 10.050 9.692 -10.757 1.00 98.00 191 PHE A CA 1
ATOM 1561 C C . PHE A 1 191 ? 11.279 9.452 -11.644 1.00 98.00 191 PHE A C 1
ATOM 1563 O O . PHE A 1 191 ? 11.740 8.321 -11.744 1.00 98.00 191 PHE A O 1
ATOM 1570 N N . GLU A 1 192 ? 11.831 10.495 -12.269 1.00 97.50 192 GLU A N 1
ATOM 1571 C CA . GLU A 1 192 ? 13.008 10.369 -13.142 1.00 97.50 192 GLU A CA 1
ATOM 1572 C C . GLU A 1 192 ? 14.222 9.834 -12.374 1.00 97.50 192 GLU A C 1
ATOM 1574 O O . GLU A 1 192 ? 14.907 8.935 -12.857 1.00 97.50 192 GLU A O 1
ATOM 1579 N N . ASN A 1 193 ? 14.444 10.323 -11.156 1.00 98.31 193 ASN A N 1
ATOM 1580 C CA . ASN A 1 193 ? 15.514 9.823 -10.301 1.00 98.31 193 ASN A CA 1
ATOM 1581 C C . ASN A 1 193 ? 15.270 8.372 -9.865 1.00 98.31 193 ASN A C 1
ATOM 1583 O O . ASN A 1 193 ? 16.211 7.589 -9.879 1.00 98.31 193 ASN A O 1
ATOM 1587 N N . VAL A 1 194 ? 14.022 7.984 -9.556 1.00 98.56 194 VAL A N 1
ATOM 1588 C CA . VAL A 1 194 ? 13.693 6.569 -9.292 1.00 98.56 194 VAL A CA 1
ATOM 1589 C C . VAL A 1 194 ? 14.080 5.699 -10.485 1.00 98.56 194 VAL A C 1
ATOM 1591 O O . VAL A 1 194 ? 14.723 4.674 -10.295 1.00 98.56 194 VAL A O 1
ATOM 1594 N N . ILE A 1 195 ? 13.735 6.102 -11.712 1.00 98.38 195 ILE A N 1
ATOM 1595 C CA . ILE A 1 195 ? 14.097 5.340 -12.914 1.00 98.38 195 ILE A CA 1
ATOM 1596 C C . ILE A 1 195 ? 15.616 5.176 -13.025 1.00 98.38 195 ILE A C 1
ATOM 1598 O O . ILE A 1 195 ? 16.081 4.047 -13.150 1.00 98.38 195 ILE A O 1
ATOM 1602 N N . LYS A 1 196 ? 16.381 6.271 -12.940 1.00 98.12 196 LYS A N 1
ATOM 1603 C CA . LYS A 1 196 ? 17.849 6.240 -13.073 1.00 98.12 196 LYS A CA 1
ATOM 1604 C C . LYS A 1 196 ? 18.504 5.382 -11.991 1.00 98.12 196 LYS A C 1
ATOM 1606 O O . LYS A 1 196 ? 19.344 4.540 -12.288 1.00 98.12 196 LYS A O 1
ATOM 1611 N N . SER A 1 197 ? 18.086 5.551 -10.737 1.00 98.25 197 SER A N 1
ATOM 1612 C CA . SER A 1 197 ? 18.640 4.794 -9.613 1.00 98.25 197 SER A CA 1
ATOM 1613 C C . SER A 1 197 ? 18.299 3.306 -9.692 1.00 98.25 197 SER A C 1
ATOM 1615 O O . SER A 1 197 ? 19.161 2.475 -9.438 1.00 98.25 197 SER A O 1
ATOM 1617 N N . ILE A 1 198 ? 17.073 2.951 -10.087 1.00 98.19 198 ILE A N 1
ATOM 1618 C CA . ILE A 1 198 ? 16.668 1.546 -10.225 1.00 98.19 198 ILE A CA 1
ATOM 1619 C C . ILE A 1 198 ? 17.282 0.892 -11.473 1.00 98.19 198 ILE A C 1
ATOM 1621 O O . ILE A 1 198 ? 17.577 -0.297 -11.448 1.00 98.19 198 ILE A O 1
ATOM 1625 N N . ALA A 1 199 ? 17.518 1.633 -12.559 1.00 97.88 199 ALA A N 1
ATOM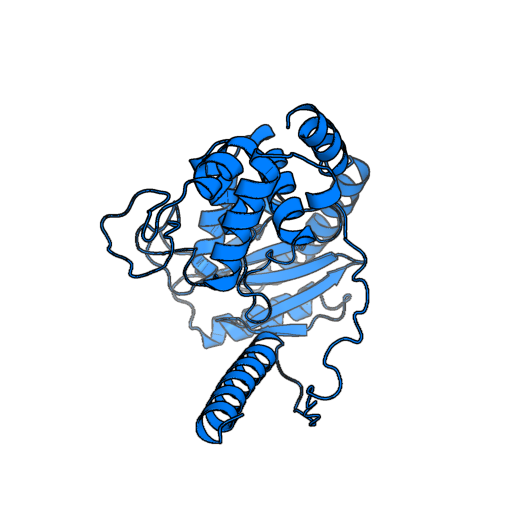 1626 C CA . ALA A 1 199 ? 18.182 1.093 -13.748 1.00 97.88 199 ALA A CA 1
ATOM 1627 C C . ALA A 1 199 ? 19.612 0.600 -13.452 1.00 97.88 199 ALA A C 1
ATOM 1629 O O . ALA A 1 199 ? 20.059 -0.388 -14.046 1.00 97.88 199 ALA A O 1
ATOM 1630 N N . GLN A 1 200 ? 20.287 1.260 -12.508 1.00 97.31 200 GLN A N 1
ATOM 1631 C CA . GLN A 1 200 ? 21.657 0.974 -12.076 1.00 97.31 200 GLN A CA 1
ATOM 1632 C C . GLN A 1 200 ? 21.734 0.212 -10.744 1.00 97.31 200 GLN A C 1
ATOM 1634 O O . GLN A 1 200 ? 22.822 0.068 -10.191 1.00 97.31 200 GLN A O 1
ATOM 1639 N N . ILE A 1 201 ? 20.602 -0.262 -10.209 1.00 97.12 201 ILE A N 1
ATOM 1640 C CA . ILE A 1 201 ? 20.589 -0.924 -8.903 1.00 97.12 201 ILE A CA 1
ATOM 1641 C C . ILE A 1 201 ? 21.383 -2.230 -8.941 1.00 97.12 201 ILE A C 1
ATOM 1643 O O . ILE A 1 201 ? 21.250 -3.033 -9.870 1.00 97.12 201 ILE A O 1
ATOM 1647 N N . GLN A 1 202 ? 22.199 -2.437 -7.914 1.00 94.56 202 GLN A N 1
ATOM 1648 C CA . GLN A 1 202 ? 22.978 -3.654 -7.730 1.00 94.56 202 GLN A CA 1
ATOM 1649 C C . GLN A 1 202 ? 22.258 -4.631 -6.796 1.00 94.56 202 GLN A C 1
ATOM 1651 O O . GLN A 1 202 ? 21.404 -4.250 -5.990 1.00 94.56 202 GLN A O 1
ATOM 1656 N N . GLN A 1 203 ? 22.609 -5.912 -6.905 1.00 92.81 203 GLN A N 1
ATOM 1657 C CA . GLN A 1 203 ? 22.105 -6.935 -5.996 1.00 92.81 203 GLN A CA 1
ATOM 1658 C C . GLN A 1 203 ? 22.510 -6.609 -4.553 1.00 92.81 203 GLN A C 1
ATOM 1660 O O . GLN A 1 203 ? 23.647 -6.232 -4.288 1.00 92.81 203 GLN A O 1
ATOM 1665 N N . GLY A 1 204 ? 21.564 -6.741 -3.624 1.00 91.69 204 GLY A N 1
ATOM 1666 C CA . GLY A 1 204 ? 21.765 -6.446 -2.206 1.00 91.69 204 GLY A CA 1
ATOM 1667 C C . GLY A 1 204 ? 21.793 -4.952 -1.869 1.00 91.69 204 GLY A C 1
ATOM 1668 O O . GLY A 1 204 ? 21.955 -4.601 -0.703 1.00 91.69 204 GLY A O 1
ATOM 1669 N N . GLN A 1 205 ? 21.608 -4.056 -2.846 1.00 95.00 205 GLN A N 1
ATOM 1670 C CA . GLN A 1 205 ? 21.641 -2.620 -2.588 1.00 95.00 205 GLN A CA 1
ATOM 1671 C C . GLN A 1 205 ? 20.509 -2.185 -1.645 1.00 95.00 205 GLN A C 1
ATOM 1673 O O . GLN A 1 205 ? 19.345 -2.576 -1.799 1.00 95.00 205 GLN A O 1
ATOM 1678 N N . ILE A 1 206 ? 20.870 -1.331 -0.684 1.00 96.94 206 ILE A N 1
ATOM 1679 C CA . ILE A 1 206 ? 19.972 -0.794 0.339 1.00 96.94 206 ILE A CA 1
ATOM 1680 C C . ILE A 1 206 ? 19.512 0.612 -0.053 1.00 96.94 206 ILE A C 1
ATOM 1682 O O . ILE A 1 206 ? 20.319 1.507 -0.298 1.00 96.94 206 ILE A O 1
ATOM 1686 N N . ILE A 1 207 ? 18.195 0.810 -0.074 1.00 97.25 207 ILE A N 1
ATOM 1687 C CA . ILE A 1 207 ? 17.536 2.106 -0.233 1.00 97.25 207 ILE A CA 1
ATOM 1688 C C . ILE A 1 207 ? 16.973 2.516 1.130 1.00 97.25 207 ILE A C 1
ATOM 1690 O O . ILE A 1 207 ? 16.038 1.895 1.640 1.00 97.25 207 ILE A O 1
ATOM 1694 N N . GLY A 1 208 ? 17.539 3.575 1.706 1.00 94.75 208 GLY A N 1
ATOM 1695 C CA . GLY A 1 208 ? 17.250 4.039 3.063 1.00 94.75 208 GLY A CA 1
ATOM 1696 C C . GLY A 1 208 ? 18.424 3.788 4.012 1.00 94.75 208 GLY A C 1
ATOM 1697 O O . GLY A 1 208 ? 19.548 3.563 3.571 1.00 94.75 208 GLY A O 1
ATOM 1698 N N . LYS A 1 209 ? 18.177 3.860 5.324 1.00 91.31 209 LYS A N 1
ATOM 1699 C CA . LYS A 1 209 ? 19.208 3.689 6.359 1.00 91.31 209 LYS A CA 1
ATOM 1700 C C . LYS A 1 209 ? 18.815 2.574 7.319 1.00 91.31 209 LYS A C 1
ATOM 1702 O O . LYS A 1 209 ? 17.729 2.614 7.886 1.00 91.31 209 LYS A O 1
ATOM 1707 N N . THR A 1 210 ? 19.705 1.612 7.524 1.00 92.56 210 THR A N 1
ATOM 1708 C CA . THR A 1 210 ? 19.538 0.540 8.509 1.00 92.56 210 THR A CA 1
ATOM 1709 C C . THR A 1 210 ? 20.902 0.053 8.988 1.00 92.56 210 THR A C 1
ATOM 1711 O O . THR A 1 210 ? 21.891 0.186 8.270 1.00 92.56 210 THR A O 1
ATOM 1714 N N . SER A 1 211 ? 20.945 -0.509 10.193 1.00 87.50 211 SER A N 1
ATOM 1715 C CA . SER A 1 211 ? 22.077 -1.279 10.719 1.00 87.50 211 SER A CA 1
ATOM 1716 C C . SER A 1 211 ? 21.891 -2.791 10.537 1.00 87.50 211 SER A C 1
ATOM 1718 O O . SER A 1 211 ? 22.796 -3.562 10.844 1.00 87.50 211 SER A O 1
ATOM 1720 N N . LYS A 1 212 ? 20.720 -3.232 10.056 1.00 90.31 212 LYS A N 1
ATOM 1721 C CA . LYS A 1 212 ? 20.372 -4.644 9.900 1.00 90.31 212 LYS A CA 1
ATOM 1722 C C . LYS A 1 212 ? 20.756 -5.159 8.515 1.00 90.31 212 LYS A C 1
ATOM 1724 O O . LYS A 1 212 ? 20.550 -4.484 7.507 1.00 90.31 212 LYS A O 1
ATOM 1729 N N . VAL A 1 213 ? 21.257 -6.389 8.472 1.00 88.62 213 VAL A N 1
ATOM 1730 C CA . VAL A 1 213 ? 21.549 -7.104 7.226 1.00 88.62 213 VAL A CA 1
ATOM 1731 C C . VAL A 1 213 ? 20.293 -7.839 6.757 1.00 88.62 213 VAL A C 1
ATOM 1733 O O . VAL A 1 213 ? 19.600 -8.476 7.553 1.00 88.62 213 VAL A O 1
ATOM 1736 N N . PHE A 1 214 ? 19.987 -7.735 5.464 1.00 91.12 214 PHE A N 1
ATOM 1737 C CA . PHE A 1 214 ? 18.866 -8.423 4.829 1.00 91.12 214 PHE A CA 1
ATOM 1738 C C . PHE A 1 214 ? 19.355 -9.187 3.602 1.00 91.12 214 PHE A C 1
ATOM 1740 O O . PHE A 1 214 ? 19.970 -8.610 2.708 1.00 91.12 214 PHE A O 1
ATOM 1747 N N . GLU A 1 215 ? 19.010 -10.467 3.522 1.00 88.75 215 GLU A N 1
ATOM 1748 C CA . GLU A 1 215 ? 19.364 -11.341 2.402 1.00 88.75 215 GLU A CA 1
ATOM 1749 C C . GLU A 1 215 ? 18.257 -11.327 1.338 1.00 88.75 215 GLU A C 1
ATOM 1751 O O . GLU A 1 215 ? 17.503 -12.279 1.155 1.00 88.75 215 GLU A O 1
ATOM 1756 N N . THR A 1 216 ? 18.105 -10.194 0.654 1.00 91.69 216 THR A N 1
ATOM 1757 C CA . THR A 1 216 ? 17.105 -10.020 -0.415 1.00 91.69 216 THR A CA 1
ATOM 1758 C C . THR A 1 216 ? 17.723 -9.360 -1.639 1.00 91.69 216 THR A C 1
ATOM 1760 O O . THR A 1 216 ? 18.705 -8.633 -1.514 1.00 91.69 216 THR A O 1
ATOM 1763 N N . ALA A 1 217 ? 17.127 -9.560 -2.821 1.00 92.19 217 ALA A N 1
ATOM 1764 C CA . ALA A 1 217 ? 17.660 -9.025 -4.077 1.00 92.19 217 ALA A CA 1
ATOM 1765 C C . ALA A 1 217 ? 17.883 -7.503 -4.043 1.00 92.19 217 ALA A C 1
ATOM 1767 O O . ALA A 1 217 ? 18.898 -7.030 -4.545 1.00 92.19 217 ALA A O 1
ATOM 1768 N N . ILE A 1 218 ? 16.963 -6.757 -3.424 1.00 96.19 218 ILE A N 1
ATOM 1769 C CA . ILE A 1 218 ? 17.114 -5.341 -3.067 1.00 96.19 218 ILE A CA 1
ATOM 1770 C C . ILE A 1 218 ? 16.463 -5.106 -1.703 1.00 96.19 218 ILE A C 1
ATOM 1772 O O . ILE A 1 218 ? 15.533 -5.823 -1.328 1.00 96.19 218 ILE A O 1
ATOM 1776 N N . VAL A 1 219 ? 16.901 -4.075 -0.987 1.00 97.31 219 VAL A N 1
ATOM 1777 C CA . VAL A 1 219 ? 16.352 -3.720 0.327 1.00 97.31 219 VAL A CA 1
ATOM 1778 C C . VAL A 1 219 ? 15.759 -2.319 0.260 1.00 97.31 219 VAL A C 1
ATOM 1780 O O . VAL A 1 219 ? 16.433 -1.373 -0.136 1.00 97.31 219 VAL A O 1
ATOM 1783 N N . ILE A 1 220 ? 14.495 -2.168 0.659 1.00 98.00 220 ILE A N 1
ATOM 1784 C CA . ILE A 1 220 ? 13.830 -0.861 0.760 1.00 98.00 220 ILE A CA 1
ATOM 1785 C C . ILE A 1 220 ? 13.398 -0.682 2.208 1.00 98.00 220 ILE A C 1
ATOM 1787 O O . ILE A 1 220 ? 12.468 -1.347 2.657 1.00 98.00 220 ILE A O 1
ATOM 1791 N N . ILE A 1 221 ? 14.071 0.197 2.941 1.00 97.81 221 ILE A N 1
ATOM 1792 C CA . ILE A 1 221 ? 13.840 0.355 4.377 1.00 97.81 221 ILE A CA 1
ATOM 1793 C C . ILE A 1 221 ? 12.615 1.222 4.647 1.00 97.81 221 ILE A C 1
ATOM 1795 O O . ILE A 1 221 ? 12.406 2.262 4.018 1.00 97.81 221 ILE A O 1
ATOM 1799 N N . ASP A 1 222 ? 11.805 0.780 5.606 1.00 96.44 222 ASP A N 1
ATOM 1800 C CA . ASP A 1 222 ? 10.690 1.549 6.136 1.00 96.44 222 ASP A CA 1
ATOM 1801 C C . ASP A 1 222 ? 11.212 2.766 6.935 1.00 96.44 222 ASP A C 1
ATOM 1803 O O . ASP A 1 222 ? 11.939 2.592 7.915 1.00 96.44 222 ASP A O 1
ATOM 1807 N N . PRO A 1 223 ? 10.869 4.013 6.558 1.00 95.62 223 PRO A N 1
ATOM 1808 C CA . PRO A 1 223 ? 11.392 5.211 7.214 1.00 95.62 223 PRO A CA 1
ATOM 1809 C C . PRO A 1 223 ? 10.938 5.387 8.671 1.00 95.62 223 PRO A C 1
ATOM 1811 O O . PRO A 1 223 ? 11.479 6.258 9.351 1.00 95.62 223 PRO A O 1
ATOM 1814 N N . ILE A 1 224 ? 9.958 4.612 9.151 1.00 94.69 224 ILE A N 1
ATOM 1815 C CA . ILE A 1 224 ? 9.539 4.631 10.564 1.00 94.69 224 ILE A CA 1
ATOM 1816 C C . ILE A 1 224 ? 9.985 3.388 11.352 1.00 94.69 224 ILE A C 1
ATOM 1818 O O . ILE A 1 224 ? 9.749 3.325 12.555 1.00 94.69 224 ILE A O 1
ATOM 1822 N N . ASP A 1 225 ? 10.561 2.385 10.682 1.00 92.88 225 ASP A N 1
ATOM 1823 C CA . ASP A 1 225 ? 10.942 1.097 11.271 1.00 92.88 225 ASP A CA 1
ATOM 1824 C C . ASP A 1 225 ? 12.162 0.535 10.520 1.00 92.88 225 ASP A C 1
ATOM 1826 O O . ASP A 1 225 ? 12.043 -0.198 9.537 1.00 92.88 225 ASP A O 1
ATOM 1830 N N . SER A 1 226 ? 13.367 0.877 10.984 1.00 92.06 226 SER A N 1
ATOM 1831 C CA . SER A 1 226 ? 14.629 0.494 10.329 1.00 92.06 226 SER A CA 1
ATOM 1832 C C . SER A 1 226 ? 14.871 -1.021 10.270 1.00 92.06 226 SER A C 1
ATOM 1834 O O . SER A 1 226 ? 15.737 -1.475 9.518 1.00 92.06 226 SER A O 1
ATOM 1836 N N . ASN A 1 227 ? 14.094 -1.812 11.019 1.00 91.44 227 ASN A N 1
ATOM 1837 C CA . ASN A 1 227 ? 14.152 -3.271 11.034 1.00 91.44 227 ASN A CA 1
ATOM 1838 C C . ASN A 1 227 ? 13.250 -3.926 9.981 1.00 91.44 227 ASN A C 1
ATOM 1840 O O . ASN A 1 227 ? 13.250 -5.157 9.856 1.00 91.44 227 ASN A O 1
ATOM 1844 N N . ARG A 1 228 ? 12.491 -3.129 9.219 1.00 93.56 228 ARG A N 1
ATOM 1845 C CA . ARG A 1 228 ? 11.507 -3.605 8.250 1.00 93.56 228 ARG A CA 1
ATOM 1846 C C . ARG A 1 228 ? 11.947 -3.339 6.812 1.00 93.56 228 ARG A C 1
ATOM 1848 O O . ARG A 1 228 ? 12.053 -2.197 6.368 1.00 93.56 228 ARG A O 1
ATOM 1855 N N . ASN A 1 229 ? 12.114 -4.423 6.054 1.00 96.19 229 ASN A N 1
ATOM 1856 C CA . ASN A 1 229 ? 12.334 -4.376 4.611 1.00 96.19 229 ASN A CA 1
ATOM 1857 C C . ASN A 1 229 ? 10.994 -4.419 3.857 1.00 96.19 229 ASN A C 1
ATOM 1859 O O . ASN A 1 229 ? 10.313 -5.443 3.817 1.00 96.19 229 ASN A O 1
ATOM 1863 N N . LEU A 1 230 ? 10.630 -3.313 3.213 1.00 96.44 230 LEU A N 1
ATOM 1864 C CA . LEU A 1 230 ? 9.427 -3.185 2.392 1.00 96.44 230 LEU A CA 1
ATOM 1865 C C . LEU A 1 230 ? 9.496 -3.980 1.082 1.00 96.44 230 LEU A C 1
ATOM 1867 O O . LEU A 1 230 ? 8.453 -4.263 0.492 1.00 96.44 230 LEU A O 1
ATOM 1871 N N . ALA A 1 231 ? 10.698 -4.337 0.622 1.00 95.56 231 ALA A N 1
ATOM 1872 C CA . ALA A 1 231 ? 10.889 -5.140 -0.582 1.00 95.56 231 ALA A CA 1
ATOM 1873 C C . ALA A 1 231 ? 10.650 -6.642 -0.353 1.00 95.56 231 ALA A C 1
ATOM 1875 O O . ALA A 1 231 ? 10.541 -7.382 -1.324 1.00 95.56 231 ALA A O 1
ATOM 1876 N N . ALA A 1 232 ? 10.501 -7.097 0.898 1.00 92.94 232 ALA A N 1
ATOM 1877 C CA . ALA A 1 232 ? 10.354 -8.518 1.230 1.00 92.94 232 ALA A CA 1
ATOM 1878 C C . ALA A 1 232 ? 9.125 -9.194 0.587 1.00 92.94 232 ALA A C 1
ATOM 1880 O O . ALA A 1 232 ? 9.141 -10.394 0.333 1.00 92.94 232 ALA A O 1
ATOM 1881 N N . ALA A 1 233 ? 8.061 -8.434 0.303 1.00 90.88 233 ALA A N 1
ATOM 1882 C CA . ALA A 1 233 ? 6.857 -8.947 -0.360 1.00 90.88 233 ALA A CA 1
ATOM 1883 C C . ALA A 1 233 ? 6.933 -8.902 -1.902 1.00 90.88 233 ALA A C 1
ATOM 1885 O O . ALA A 1 233 ? 5.997 -9.331 -2.581 1.00 90.88 233 ALA A O 1
ATOM 1886 N N . ILE A 1 234 ? 8.018 -8.358 -2.464 1.00 96.31 234 ILE A N 1
ATOM 1887 C CA . ILE A 1 234 ? 8.199 -8.184 -3.906 1.00 96.31 234 ILE A CA 1
ATOM 1888 C C . ILE A 1 234 ? 8.968 -9.388 -4.451 1.00 96.31 234 ILE A C 1
ATOM 1890 O O . ILE A 1 234 ? 10.042 -9.723 -3.962 1.00 96.31 234 ILE A O 1
ATOM 1894 N N . SER A 1 235 ? 8.436 -10.040 -5.482 1.00 95.38 235 SER A N 1
ATOM 1895 C CA . SER A 1 235 ? 9.130 -11.163 -6.118 1.00 95.38 235 SER A CA 1
ATOM 1896 C C . SER A 1 235 ? 10.393 -10.705 -6.855 1.00 95.38 235 SER A C 1
ATOM 1898 O O . SER A 1 235 ? 10.418 -9.628 -7.458 1.00 95.38 235 SER A O 1
ATOM 1900 N N . ASN A 1 236 ? 11.414 -11.568 -6.894 1.00 95.19 236 ASN A N 1
ATOM 1901 C CA . ASN A 1 236 ? 12.623 -11.344 -7.696 1.00 95.19 236 ASN A CA 1
ATOM 1902 C C . ASN A 1 236 ? 12.290 -11.111 -9.178 1.00 95.19 236 ASN A C 1
ATOM 1904 O O . ASN A 1 236 ? 12.907 -10.267 -9.823 1.00 95.19 236 ASN A O 1
ATOM 1908 N N . GLU A 1 237 ? 11.264 -11.793 -9.701 1.00 95.75 237 GLU A N 1
ATOM 1909 C CA . GLU A 1 237 ? 10.766 -11.577 -11.061 1.00 95.75 237 GLU A CA 1
ATOM 1910 C C . GLU A 1 237 ? 10.274 -10.135 -11.261 1.00 95.75 237 GLU A C 1
ATOM 1912 O O . GLU A 1 237 ? 10.641 -9.484 -12.239 1.00 95.75 237 GLU A O 1
ATOM 1917 N N . ASN A 1 238 ? 9.477 -9.595 -10.334 1.00 97.56 238 ASN A N 1
ATOM 1918 C CA . ASN A 1 238 ? 8.994 -8.218 -10.438 1.00 97.56 238 ASN A CA 1
ATOM 1919 C C . ASN A 1 238 ? 10.098 -7.181 -10.209 1.00 97.56 238 ASN A C 1
ATOM 1921 O O . ASN A 1 238 ? 10.056 -6.129 -10.847 1.00 97.56 238 ASN A O 1
ATOM 1925 N N . ILE A 1 239 ? 11.088 -7.469 -9.358 1.00 97.62 239 ILE A N 1
ATOM 1926 C CA . ILE A 1 239 ? 12.289 -6.634 -9.210 1.00 97.62 239 ILE A CA 1
ATOM 1927 C C . ILE A 1 239 ? 13.047 -6.586 -10.542 1.00 97.62 239 ILE A C 1
ATOM 1929 O O . ILE A 1 239 ? 13.280 -5.500 -11.068 1.00 97.62 239 ILE A O 1
ATOM 1933 N N . GLY A 1 240 ? 13.338 -7.744 -11.142 1.00 97.69 240 GLY A N 1
ATOM 1934 C CA . GLY A 1 240 ? 14.001 -7.837 -12.445 1.00 97.69 240 GLY A CA 1
ATOM 1935 C C . GLY A 1 240 ? 13.223 -7.123 -13.553 1.00 97.69 240 GLY A C 1
ATOM 1936 O O . GLY A 1 240 ? 13.791 -6.310 -14.284 1.00 97.69 240 GLY A O 1
ATOM 1937 N N . LYS A 1 241 ? 11.901 -7.333 -13.630 1.00 97.81 241 LYS A N 1
ATOM 1938 C CA . LYS A 1 241 ? 11.022 -6.591 -14.550 1.00 97.81 241 LYS A CA 1
ATOM 1939 C C . LYS A 1 241 ? 11.131 -5.090 -14.335 1.00 97.81 241 LYS A C 1
ATOM 1941 O O . LYS A 1 241 ? 11.240 -4.358 -15.313 1.00 97.81 241 LYS A O 1
ATOM 1946 N N . PHE A 1 242 ? 11.104 -4.618 -13.089 1.00 98.31 242 PHE A N 1
ATOM 1947 C CA . PHE A 1 242 ? 11.183 -3.188 -12.812 1.00 98.31 242 PHE A CA 1
ATOM 1948 C C . PHE A 1 242 ? 12.523 -2.597 -13.255 1.00 98.31 242 PHE A C 1
ATOM 1950 O O . PHE A 1 242 ? 12.524 -1.571 -13.927 1.00 98.31 242 PHE A O 1
ATOM 1957 N N . ILE A 1 243 ? 13.640 -3.279 -12.987 1.00 98.38 243 ILE A N 1
ATOM 1958 C CA . ILE A 1 243 ? 14.977 -2.877 -13.451 1.00 98.38 243 ILE A CA 1
ATOM 1959 C C . ILE A 1 243 ? 15.012 -2.771 -14.981 1.00 98.38 243 ILE A C 1
ATOM 1961 O O . ILE A 1 243 ? 15.428 -1.745 -15.522 1.00 98.38 243 ILE A O 1
ATOM 1965 N N . LEU A 1 244 ? 14.528 -3.794 -15.694 1.00 98.12 244 LEU A N 1
ATOM 1966 C CA . LEU A 1 244 ? 14.487 -3.798 -17.160 1.00 98.12 244 LEU A CA 1
ATOM 1967 C C . LEU A 1 244 ? 13.580 -2.694 -17.719 1.00 98.12 244 LEU A C 1
ATOM 1969 O O . LEU A 1 244 ? 13.947 -2.027 -18.685 1.00 98.12 244 LEU A O 1
ATOM 1973 N N . LEU A 1 245 ? 12.423 -2.459 -17.096 1.00 97.88 245 LEU A N 1
ATOM 1974 C CA . LEU A 1 245 ? 11.519 -1.366 -17.457 1.00 97.88 245 LEU A CA 1
ATOM 1975 C C . LEU A 1 245 ? 12.171 0.002 -17.240 1.00 97.88 245 LEU A C 1
ATOM 1977 O O . LEU A 1 245 ? 12.018 0.878 -18.089 1.00 97.88 245 LEU A O 1
ATOM 1981 N N . CYS A 1 246 ? 12.909 0.181 -16.142 1.00 98.19 246 CYS A N 1
ATOM 1982 C CA . CYS A 1 246 ? 1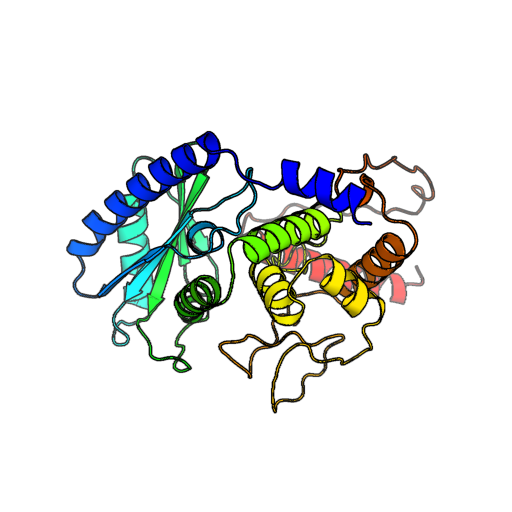3.653 1.405 -15.863 1.00 98.19 246 CYS A CA 1
ATOM 1983 C C . CYS A 1 246 ? 14.739 1.646 -16.914 1.00 98.19 246 CYS A C 1
ATOM 1985 O O . CYS A 1 246 ? 14.756 2.718 -17.512 1.00 98.19 246 CYS A O 1
ATOM 1987 N N . ARG A 1 247 ? 15.562 0.636 -17.228 1.00 98.25 247 ARG A N 1
ATOM 1988 C CA . ARG A 1 247 ? 16.587 0.712 -18.289 1.00 98.25 247 ARG A CA 1
ATOM 1989 C C . ARG A 1 247 ? 15.976 1.031 -19.655 1.00 98.25 247 ARG A C 1
ATOM 1991 O O . ARG A 1 247 ? 16.465 1.898 -20.374 1.00 98.25 247 ARG A O 1
ATOM 1998 N N . ALA A 1 248 ? 14.878 0.363 -20.010 1.00 97.44 248 ALA A N 1
ATOM 1999 C CA . ALA A 1 248 ? 14.198 0.585 -21.283 1.00 97.44 248 ALA A CA 1
ATOM 2000 C C . ALA A 1 248 ? 13.593 1.996 -21.374 1.00 97.44 248 ALA A C 1
ATOM 2002 O O . ALA A 1 248 ? 13.712 2.654 -22.409 1.00 97.44 248 ALA A O 1
ATOM 2003 N N . PHE A 1 249 ? 12.967 2.475 -20.293 1.00 97.12 249 PHE A N 1
ATOM 2004 C CA . PHE A 1 249 ? 12.401 3.821 -20.241 1.00 97.12 249 PHE A CA 1
ATOM 2005 C C . PHE A 1 249 ? 13.480 4.907 -20.214 1.00 97.12 249 PHE A C 1
ATOM 2007 O O . PHE A 1 249 ? 13.267 5.964 -20.798 1.00 97.12 249 PHE A O 1
ATOM 2014 N N . GLU A 1 250 ? 14.620 4.665 -19.564 1.00 95.88 250 GLU A N 1
ATOM 2015 C CA . GLU A 1 250 ? 15.772 5.570 -19.563 1.00 95.88 250 GLU A CA 1
ATOM 2016 C C . GLU A 1 250 ? 16.369 5.716 -20.968 1.00 95.88 250 GLU A C 1
ATOM 2018 O O . GLU A 1 250 ? 16.528 6.841 -21.439 1.00 95.88 250 GLU A O 1
ATOM 2023 N N . ASN A 1 251 ? 16.605 4.595 -21.659 1.00 96.38 251 ASN A N 1
ATOM 2024 C CA . ASN A 1 251 ? 17.180 4.576 -23.005 1.00 96.38 251 ASN A CA 1
ATOM 2025 C C . ASN A 1 251 ? 16.241 5.203 -24.052 1.00 96.38 251 ASN A C 1
ATOM 2027 O O . ASN A 1 251 ? 16.621 6.108 -24.794 1.00 96.38 251 ASN A O 1
ATOM 2031 N N . LYS A 1 252 ? 14.975 4.762 -24.099 1.00 95.38 252 LYS A N 1
ATOM 2032 C CA . LYS A 1 252 ? 13.982 5.270 -25.059 1.00 95.38 252 LYS A CA 1
ATOM 2033 C C . LYS A 1 252 ? 12.652 5.577 -24.366 1.00 95.38 252 LYS A C 1
ATOM 2035 O O . LYS A 1 252 ? 11.708 4.784 -24.444 1.00 95.38 252 LYS A O 1
ATOM 2040 N N . PRO A 1 253 ? 12.535 6.753 -23.720 1.00 94.12 253 PRO A N 1
ATOM 2041 C CA . PRO A 1 253 ? 11.299 7.172 -23.073 1.00 94.12 253 PRO A CA 1
ATOM 2042 C C . PRO A 1 253 ? 10.118 7.138 -24.056 1.00 94.12 253 PRO A C 1
ATOM 2044 O O . PRO A 1 253 ? 10.178 7.769 -25.111 1.00 94.12 253 PRO A O 1
ATOM 2047 N N . ASN A 1 254 ? 9.024 6.455 -23.700 1.00 92.62 254 ASN A N 1
ATOM 2048 C CA . ASN A 1 254 ? 7.805 6.361 -24.520 1.00 92.62 254 ASN A CA 1
ATOM 2049 C C . ASN A 1 254 ? 6.527 6.444 -23.646 1.00 92.62 254 ASN A C 1
ATOM 2051 O O . ASN A 1 254 ? 6.525 6.027 -22.489 1.00 92.62 254 ASN A O 1
ATOM 2055 N N . LEU A 1 255 ? 5.428 6.980 -24.189 1.00 91.81 255 LEU A N 1
ATOM 2056 C CA . LEU A 1 255 ? 4.102 6.979 -23.555 1.00 91.81 255 LEU A CA 1
ATOM 2057 C C . LEU A 1 255 ? 3.522 5.570 -23.391 1.00 91.81 255 LEU A C 1
ATOM 2059 O O . LEU A 1 255 ? 2.702 5.356 -22.504 1.00 91.81 255 LEU A O 1
ATOM 2063 N N . GLU A 1 256 ? 3.954 4.598 -24.196 1.00 90.94 256 GLU A N 1
ATOM 2064 C CA . GLU A 1 256 ? 3.500 3.207 -24.073 1.00 90.94 256 GLU A CA 1
ATOM 2065 C C . GLU A 1 256 ? 3.741 2.589 -22.693 1.00 90.94 256 GLU A C 1
ATOM 2067 O O . GLU A 1 256 ? 2.970 1.731 -22.277 1.00 90.94 256 GLU A O 1
ATOM 2072 N N . PHE A 1 257 ? 4.761 3.038 -21.957 1.00 93.12 257 PHE A N 1
ATOM 2073 C CA . PHE A 1 257 ? 5.013 2.578 -20.587 1.00 93.12 257 PHE A CA 1
ATOM 2074 C C . PHE A 1 257 ? 3.926 3.014 -19.588 1.00 93.12 257 PHE A C 1
ATOM 2076 O O . PHE A 1 257 ? 3.900 2.538 -18.455 1.00 93.12 257 PHE A O 1
ATOM 2083 N N . PHE A 1 258 ? 3.029 3.909 -20.009 1.00 93.12 258 PHE A N 1
ATOM 2084 C CA . PHE A 1 258 ? 1.909 4.438 -19.234 1.00 93.12 258 PHE A CA 1
ATOM 2085 C C . PHE A 1 258 ? 0.543 4.118 -19.860 1.00 93.12 258 PHE A C 1
ATOM 2087 O O . PHE A 1 258 ? -0.485 4.517 -19.313 1.00 93.12 258 PHE A O 1
ATOM 2094 N N . ASN A 1 259 ? 0.510 3.368 -20.965 1.00 89.50 259 ASN A N 1
ATOM 2095 C CA . ASN A 1 259 ? -0.717 2.945 -21.630 1.00 89.50 259 ASN A CA 1
ATOM 2096 C C . ASN A 1 259 ? -0.869 1.424 -21.572 1.00 89.50 259 ASN A C 1
ATOM 2098 O O . ASN A 1 259 ? 0.088 0.678 -21.769 1.00 89.50 259 ASN A O 1
ATOM 2102 N N . GLN A 1 260 ? -2.090 0.942 -21.336 1.00 80.81 260 GLN A N 1
ATOM 2103 C CA . GLN A 1 260 ? -2.358 -0.495 -21.354 1.00 80.81 260 GLN A CA 1
ATOM 2104 C C . GLN A 1 260 ? -2.065 -1.070 -22.743 1.00 80.81 260 GLN A C 1
ATOM 2106 O O . GLN A 1 260 ? -2.722 -0.722 -23.724 1.00 80.81 260 GLN A O 1
ATOM 2111 N N . LYS A 1 261 ? -1.094 -1.983 -22.819 1.00 77.12 261 LYS A N 1
ATOM 2112 C CA . LYS A 1 261 ? -0.822 -2.736 -24.042 1.00 77.12 261 LYS A CA 1
ATOM 2113 C C . LYS A 1 261 ? -1.896 -3.805 -24.227 1.00 77.12 261 LYS A C 1
ATOM 2115 O O . LYS A 1 261 ? -2.125 -4.617 -23.327 1.00 77.12 261 LYS A O 1
ATOM 2120 N N . LYS A 1 262 ? -2.535 -3.826 -25.401 1.00 74.88 262 LYS A N 1
ATOM 2121 C CA . LYS A 1 262 ? -3.342 -4.977 -25.820 1.00 74.88 262 LYS A CA 1
ATOM 2122 C C . LYS A 1 262 ? -2.394 -6.164 -25.970 1.00 74.88 262 LYS A C 1
ATOM 2124 O O . LYS A 1 262 ? -1.426 -6.086 -26.724 1.00 74.88 262 LYS A O 1
ATOM 2129 N N . LEU A 1 263 ? -2.646 -7.233 -25.220 1.00 73.69 263 LEU A N 1
ATOM 2130 C CA . LEU A 1 263 ? -1.914 -8.480 -25.405 1.00 73.69 263 LEU A CA 1
ATOM 2131 C C . LEU A 1 263 ? -2.269 -9.020 -26.790 1.00 73.69 263 LEU A C 1
ATOM 2133 O O . LEU A 1 263 ? -3.446 -9.209 -27.093 1.00 73.69 263 LEU A O 1
ATOM 2137 N N . LYS A 1 264 ? -1.260 -9.242 -27.632 1.00 78.19 264 LYS A N 1
ATOM 2138 C CA . LYS A 1 264 ? -1.442 -10.040 -28.841 1.00 78.19 264 LYS A CA 1
ATOM 2139 C C . LYS A 1 264 ? -1.435 -11.502 -28.410 1.00 78.19 264 LYS A C 1
ATOM 2141 O O . LYS A 1 264 ? -0.478 -11.944 -27.778 1.00 78.19 264 LYS A O 1
ATOM 2146 N N . LEU A 1 265 ? -2.515 -12.220 -28.701 1.00 77.31 265 LEU A N 1
ATOM 2147 C CA . LEU A 1 265 ? -2.563 -13.666 -28.514 1.00 77.31 265 LEU A CA 1
ATOM 2148 C C . LEU A 1 265 ? -1.553 -14.296 -29.474 1.00 77.31 265 LEU A C 1
ATOM 2150 O O . LEU A 1 265 ? -1.684 -14.146 -30.687 1.00 77.31 265 LEU A O 1
ATOM 2154 N N . SER A 1 266 ? -0.544 -14.963 -28.921 1.00 80.00 266 SER A N 1
ATOM 2155 C CA . SER A 1 266 ? 0.321 -15.858 -29.682 1.00 80.00 266 SER A CA 1
ATOM 2156 C C . SER A 1 266 ? -0.214 -17.275 -29.531 1.00 80.00 266 SER A C 1
ATOM 2158 O O . SER A 1 266 ? -0.541 -17.692 -28.417 1.00 80.00 266 SER A O 1
ATOM 2160 N N . LYS A 1 267 ? -0.323 -17.989 -30.653 1.00 82.69 267 LYS A N 1
ATOM 2161 C CA . LYS A 1 267 ? -0.672 -19.415 -30.678 1.00 82.69 267 LYS A CA 1
ATOM 2162 C C . LYS A 1 267 ? 0.554 -20.331 -30.651 1.00 82.69 267 LYS A C 1
ATOM 2164 O O . LYS A 1 267 ? 0.397 -21.541 -30.717 1.00 82.69 267 LYS A O 1
ATOM 2169 N N . ASN A 1 268 ? 1.759 -19.764 -30.563 1.00 83.56 268 ASN A N 1
ATOM 2170 C CA . ASN A 1 268 ? 2.984 -20.555 -30.554 1.00 83.56 268 ASN A CA 1
ATOM 2171 C C . ASN A 1 268 ? 3.010 -21.485 -29.334 1.00 83.56 268 ASN A C 1
ATOM 2173 O O . ASN A 1 268 ? 2.719 -21.042 -28.219 1.00 83.56 268 ASN A O 1
ATOM 2177 N N . ASN A 1 269 ? 3.414 -22.734 -29.562 1.00 82.94 269 ASN A N 1
ATOM 2178 C CA . ASN A 1 269 ? 3.640 -23.771 -28.558 1.00 82.94 269 ASN A CA 1
ATOM 2179 C C . ASN A 1 269 ? 2.391 -24.191 -27.766 1.00 82.94 269 ASN A C 1
ATOM 2181 O O . ASN A 1 269 ? 2.529 -24.721 -26.665 1.00 82.94 269 ASN A O 1
ATOM 2185 N N . TRP A 1 270 ? 1.177 -23.952 -28.279 1.00 88.25 270 TRP A N 1
ATOM 2186 C CA . TRP A 1 270 ? -0.060 -24.392 -27.615 1.00 88.25 270 TRP A CA 1
ATOM 2187 C C . TRP A 1 270 ? -0.131 -25.914 -27.463 1.00 88.25 270 TRP A C 1
ATOM 2189 O O . TRP A 1 270 ? -0.703 -26.400 -26.493 1.00 88.25 270 TRP A O 1
ATOM 2199 N N . GLU A 1 271 ? 0.495 -26.651 -28.377 1.00 87.75 271 GLU A N 1
ATOM 2200 C CA . GLU A 1 271 ? 0.669 -28.101 -28.330 1.00 87.75 271 GLU A CA 1
ATOM 2201 C C . GLU A 1 271 ? 1.416 -28.587 -27.076 1.00 87.75 271 GLU A C 1
ATOM 2203 O O . GLU A 1 271 ? 1.207 -29.715 -26.645 1.00 87.75 271 GLU A O 1
ATOM 2208 N N . ASN A 1 272 ? 2.211 -27.717 -26.441 1.00 87.00 272 ASN A N 1
ATOM 2209 C CA . ASN A 1 272 ? 2.969 -28.009 -25.222 1.00 87.00 272 ASN A CA 1
ATOM 2210 C C . ASN A 1 272 ? 2.332 -27.388 -23.962 1.00 87.00 272 ASN A C 1
ATOM 2212 O O . ASN A 1 272 ? 2.977 -27.292 -22.917 1.00 87.00 272 ASN A O 1
ATOM 2216 N N . VAL A 1 273 ? 1.080 -26.919 -24.040 1.00 87.69 273 VAL A N 1
ATOM 2217 C CA . VAL A 1 273 ? 0.375 -26.302 -22.907 1.00 87.69 273 VAL A CA 1
ATOM 2218 C C . VAL A 1 273 ? -0.622 -27.283 -22.302 1.00 87.69 273 VAL A C 1
ATOM 2220 O O . VAL A 1 273 ? -1.681 -27.549 -22.866 1.00 87.69 273 VAL A O 1
ATOM 2223 N N . LEU A 1 274 ? -0.334 -27.746 -21.085 1.00 87.31 274 LEU A N 1
ATOM 2224 C CA . LEU A 1 274 ? -1.297 -28.471 -20.260 1.00 87.31 274 LEU A CA 1
ATOM 2225 C C . LEU A 1 274 ? -2.067 -27.500 -19.353 1.00 87.31 274 LEU A C 1
ATOM 2227 O O . LEU A 1 274 ? -1.472 -26.716 -18.612 1.00 87.31 274 LEU A O 1
ATOM 2231 N N . VAL A 1 275 ? -3.400 -27.578 -19.367 1.00 90.12 275 VAL A N 1
ATOM 2232 C CA . VAL A 1 275 ? -4.267 -26.792 -18.474 1.00 90.12 275 VAL A CA 1
ATOM 2233 C C . VAL A 1 275 ? -4.933 -27.711 -17.456 1.00 90.12 275 VAL A C 1
ATOM 2235 O O . VAL A 1 275 ? -5.790 -28.520 -17.801 1.00 90.12 275 VAL A O 1
ATOM 2238 N N . VAL A 1 276 ? -4.587 -27.542 -16.180 1.00 90.38 276 VAL A N 1
ATOM 2239 C CA . VAL A 1 276 ? -5.232 -28.256 -15.070 1.00 90.38 276 VAL A CA 1
ATOM 2240 C C . VAL A 1 276 ? -6.395 -27.418 -14.536 1.00 90.38 276 VAL A C 1
ATOM 2242 O O . VAL A 1 276 ? -6.194 -26.324 -14.006 1.00 90.38 276 VAL A O 1
ATOM 2245 N N . LYS A 1 277 ? -7.623 -27.931 -14.662 1.00 93.25 277 LYS A N 1
ATOM 2246 C CA . LYS A 1 277 ? -8.849 -27.287 -14.166 1.00 93.25 277 LYS A CA 1
ATOM 2247 C C . LYS A 1 277 ? -9.414 -28.069 -12.984 1.00 93.25 277 LYS A C 1
ATOM 2249 O O . LYS A 1 277 ? -9.641 -29.267 -13.090 1.00 93.25 277 LYS A O 1
ATOM 2254 N N . PHE A 1 278 ? -9.695 -27.381 -11.881 1.00 90.56 278 PHE A N 1
ATOM 2255 C CA . PHE A 1 278 ? -10.278 -27.977 -10.678 1.00 90.56 278 PHE A CA 1
ATOM 2256 C C . PHE A 1 278 ? -11.199 -26.989 -9.952 1.00 90.56 278 PHE A C 1
ATOM 2258 O O . PHE A 1 278 ? -11.106 -25.774 -10.141 1.00 90.56 278 PHE A O 1
ATOM 2265 N N . ASN A 1 279 ? -12.087 -27.519 -9.111 1.00 92.50 279 ASN A N 1
ATOM 2266 C CA . ASN A 1 279 ? -12.965 -26.726 -8.251 1.00 92.50 279 ASN A CA 1
ATOM 2267 C C . ASN A 1 279 ? -12.281 -26.442 -6.906 1.00 92.50 279 ASN A C 1
ATOM 2269 O O . ASN A 1 279 ? -11.544 -27.279 -6.390 1.00 92.50 279 ASN A O 1
ATOM 2273 N N . PHE A 1 280 ? -12.552 -25.283 -6.306 1.00 88.00 280 PHE A N 1
ATOM 2274 C CA . PHE A 1 280 ? -12.014 -24.909 -4.997 1.00 88.00 280 PHE A CA 1
ATOM 2275 C C . PHE A 1 280 ? -13.084 -24.239 -4.130 1.00 88.00 280 PHE A C 1
ATOM 2277 O O . PHE A 1 280 ? -14.020 -23.613 -4.628 1.00 88.00 280 PHE A O 1
ATOM 2284 N N . LYS A 1 281 ? -12.936 -24.349 -2.806 1.00 89.12 281 LYS A N 1
ATOM 2285 C CA . LYS A 1 281 ? -13.807 -23.651 -1.855 1.00 89.12 281 LYS A CA 1
ATOM 2286 C C . LYS A 1 281 ? -13.455 -22.166 -1.835 1.00 89.12 281 LYS A C 1
ATOM 2288 O O . LYS A 1 281 ? -12.291 -21.816 -1.646 1.00 89.12 281 LYS A O 1
ATOM 2293 N N . MET A 1 2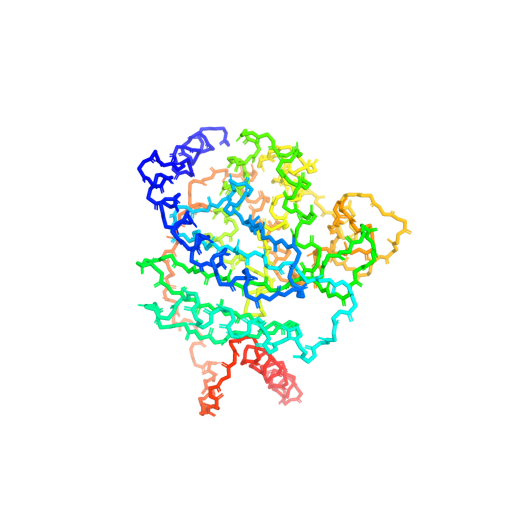82 ? -14.459 -21.299 -1.957 1.00 84.00 282 MET A N 1
ATOM 2294 C CA . MET A 1 282 ? -14.249 -19.853 -1.892 1.00 84.00 282 MET A CA 1
ATOM 2295 C C . MET A 1 282 ? -13.654 -19.447 -0.534 1.00 84.00 282 MET A C 1
ATOM 2297 O O . MET A 1 282 ? -14.167 -19.817 0.523 1.00 84.00 282 MET A O 1
ATOM 2301 N N . ARG A 1 283 ? -12.553 -18.695 -0.576 1.00 84.00 283 ARG A N 1
ATOM 2302 C CA . ARG A 1 283 ? -11.821 -18.133 0.571 1.00 84.00 283 ARG A CA 1
ATOM 2303 C C . ARG A 1 283 ? -11.325 -16.730 0.206 1.00 84.00 283 ARG A C 1
ATOM 2305 O O . ARG A 1 283 ? -11.637 -16.229 -0.874 1.00 84.00 283 ARG A O 1
ATOM 2312 N N . SER A 1 284 ? -10.572 -16.072 1.091 1.00 80.38 284 SER A N 1
ATOM 2313 C CA . SER A 1 284 ? -9.947 -14.795 0.735 1.00 80.38 284 SER A CA 1
ATOM 2314 C C . SER A 1 284 ? -9.011 -14.971 -0.477 1.00 80.38 284 SER A C 1
ATOM 2316 O O . SER A 1 284 ? -8.364 -16.018 -0.602 1.00 80.38 284 SER A O 1
ATOM 2318 N N . PRO A 1 285 ? -8.919 -13.972 -1.377 1.00 85.19 285 PRO A N 1
ATOM 2319 C CA . PRO A 1 285 ? -8.082 -14.068 -2.571 1.00 85.19 285 PRO A CA 1
ATOM 2320 C C . PRO A 1 285 ? -6.624 -14.426 -2.275 1.00 85.19 285 PRO A C 1
ATOM 2322 O O . PRO A 1 285 ? -6.055 -15.236 -2.996 1.00 85.19 285 PRO A O 1
ATOM 2325 N N . ASP A 1 286 ? -6.034 -13.885 -1.208 1.00 84.44 286 ASP A N 1
ATOM 2326 C CA . ASP A 1 286 ? -4.641 -14.169 -0.846 1.00 84.44 286 ASP A CA 1
ATOM 2327 C C . ASP A 1 286 ? -4.423 -15.632 -0.438 1.00 84.44 286 ASP A C 1
ATOM 2329 O O . ASP A 1 286 ? -3.434 -16.234 -0.856 1.00 84.44 286 ASP A O 1
ATOM 2333 N N . ILE A 1 287 ? -5.371 -16.249 0.282 1.00 86.44 287 ILE A N 1
ATOM 2334 C CA . ILE A 1 287 ? -5.304 -17.686 0.595 1.00 86.44 287 ILE A CA 1
ATOM 2335 C C . ILE A 1 287 ? -5.354 -18.503 -0.697 1.00 86.44 287 ILE A C 1
ATOM 2337 O O . ILE A 1 287 ? -4.540 -19.405 -0.887 1.00 86.44 287 ILE A O 1
ATOM 2341 N N . ILE A 1 288 ? -6.287 -18.172 -1.594 1.00 90.50 288 ILE A N 1
ATOM 2342 C CA . ILE A 1 288 ? -6.444 -18.872 -2.874 1.00 90.50 288 ILE A CA 1
ATOM 2343 C C . ILE A 1 288 ? -5.165 -18.741 -3.709 1.00 90.50 288 ILE A C 1
ATOM 2345 O O . ILE A 1 288 ? -4.633 -19.741 -4.178 1.00 90.50 288 ILE A O 1
ATOM 2349 N N . TRP A 1 289 ? -4.625 -17.531 -3.859 1.00 90.69 289 TRP A N 1
ATOM 2350 C CA . TRP A 1 289 ? -3.402 -17.300 -4.629 1.00 90.69 289 TRP A CA 1
ATOM 2351 C C . TRP A 1 289 ? -2.172 -17.957 -4.007 1.00 90.69 289 TRP A C 1
ATOM 2353 O O . TRP A 1 289 ? -1.334 -18.472 -4.746 1.00 90.69 289 TRP A O 1
ATOM 2363 N N . GLY A 1 290 ? -2.072 -17.995 -2.676 1.00 90.31 290 GLY A N 1
ATOM 2364 C CA . GLY A 1 290 ? -1.019 -18.734 -1.980 1.00 90.31 290 GLY A CA 1
ATOM 2365 C C . GLY A 1 290 ? -1.086 -20.236 -2.266 1.00 90.31 290 GLY A C 1
ATOM 2366 O O . GLY A 1 290 ? -0.071 -20.848 -2.602 1.00 90.31 290 GLY A O 1
ATOM 2367 N N . GLN A 1 291 ? -2.287 -20.820 -2.214 1.00 91.88 291 GLN A N 1
ATOM 2368 C CA . GLN A 1 291 ? -2.512 -22.228 -2.554 1.00 91.88 291 GLN A CA 1
ATOM 2369 C C . GLN A 1 291 ? -2.201 -22.521 -4.025 1.00 91.88 291 GLN A C 1
ATOM 2371 O O . GLN A 1 291 ? -1.483 -23.478 -4.307 1.00 91.88 291 GLN A O 1
ATOM 2376 N N . ILE A 1 292 ? -2.680 -21.679 -4.949 1.00 91.75 292 ILE A N 1
ATOM 2377 C CA . ILE A 1 292 ? -2.416 -21.818 -6.388 1.00 91.75 292 ILE A CA 1
ATOM 2378 C C . ILE A 1 292 ? -0.914 -21.774 -6.656 1.00 91.75 292 ILE A C 1
ATOM 2380 O O . ILE A 1 292 ? -0.404 -22.666 -7.320 1.00 91.75 292 ILE A O 1
ATOM 2384 N N . LYS A 1 293 ? -0.182 -20.798 -6.103 1.00 90.19 293 LYS A N 1
ATOM 2385 C CA . LYS A 1 293 ? 1.271 -20.697 -6.305 1.00 90.19 293 LYS A CA 1
ATOM 2386 C C . LYS A 1 293 ? 2.011 -21.926 -5.792 1.00 90.19 293 LYS A C 1
ATOM 2388 O O . LYS A 1 293 ? 2.838 -22.468 -6.516 1.00 90.19 293 LYS A O 1
ATOM 2393 N N . LYS A 1 294 ? 1.674 -22.406 -4.590 1.00 91.50 294 LYS A N 1
ATOM 2394 C CA . LYS A 1 294 ? 2.274 -23.628 -4.034 1.00 91.50 294 LYS A CA 1
ATOM 2395 C C . LYS A 1 294 ? 1.995 -24.846 -4.920 1.00 91.50 294 LYS A C 1
ATOM 2397 O O . LYS A 1 294 ? 2.908 -25.623 -5.181 1.00 91.50 294 LYS A O 1
ATOM 2402 N N . ALA A 1 295 ? 0.761 -24.991 -5.405 1.00 92.06 295 ALA A N 1
ATOM 2403 C CA . ALA A 1 295 ? 0.388 -26.067 -6.317 1.00 92.06 295 ALA A CA 1
ATOM 2404 C C . ALA A 1 295 ? 1.138 -25.966 -7.654 1.00 92.06 295 ALA A C 1
ATOM 2406 O O . ALA A 1 295 ? 1.672 -26.965 -8.121 1.00 92.06 295 ALA A O 1
ATOM 2407 N N . THR A 1 296 ? 1.249 -24.767 -8.235 1.00 91.38 296 THR A N 1
ATOM 2408 C CA . THR A 1 296 ? 2.013 -24.527 -9.467 1.00 91.38 296 THR A CA 1
ATOM 2409 C C . THR A 1 296 ? 3.485 -24.883 -9.297 1.00 91.38 296 THR A C 1
ATOM 2411 O O . THR A 1 296 ? 4.014 -25.605 -10.135 1.00 91.38 296 THR A O 1
ATOM 2414 N N . THR A 1 297 ? 4.140 -24.446 -8.216 1.00 91.88 297 THR A N 1
ATOM 2415 C CA . THR A 1 297 ? 5.537 -24.818 -7.942 1.00 91.88 297 THR A CA 1
ATOM 2416 C C . THR A 1 297 ? 5.682 -26.328 -7.793 1.00 91.88 297 THR A C 1
ATOM 2418 O O . THR A 1 297 ? 6.553 -26.915 -8.421 1.00 91.88 297 THR A O 1
ATOM 2421 N N . SER A 1 298 ? 4.799 -26.969 -7.021 1.00 94.31 298 SER A N 1
ATOM 2422 C CA . SER A 1 298 ? 4.837 -28.420 -6.824 1.00 94.31 298 SER A CA 1
ATOM 2423 C C . SER A 1 298 ? 4.672 -29.181 -8.140 1.00 94.31 298 SER A C 1
ATOM 2425 O O . SER A 1 298 ? 5.425 -30.113 -8.393 1.00 94.31 298 SER A O 1
ATOM 2427 N N . LEU A 1 299 ? 3.714 -28.786 -8.984 1.00 93.12 299 LEU A N 1
ATOM 2428 C CA . LEU A 1 299 ? 3.491 -29.406 -10.292 1.00 93.12 299 LEU A CA 1
ATOM 2429 C C . LEU A 1 299 ? 4.682 -29.193 -11.227 1.00 93.12 299 LEU A C 1
ATOM 2431 O O . LEU A 1 299 ? 5.116 -30.145 -11.863 1.00 93.12 299 LEU A O 1
ATOM 2435 N N . ALA A 1 300 ? 5.242 -27.981 -11.273 1.00 92.44 300 ALA A N 1
ATOM 2436 C CA . ALA A 1 300 ? 6.424 -27.686 -12.079 1.00 92.44 300 ALA A CA 1
ATOM 2437 C C . ALA A 1 300 ? 7.624 -28.550 -11.661 1.00 92.44 300 ALA A C 1
ATOM 2439 O O . ALA A 1 300 ? 8.290 -29.124 -12.515 1.00 92.44 300 ALA A O 1
ATOM 2440 N N . THR A 1 301 ? 7.858 -28.710 -10.354 1.00 95.06 301 THR A N 1
ATOM 2441 C CA . THR A 1 301 ? 8.916 -29.592 -9.842 1.00 95.06 301 THR A CA 1
ATOM 2442 C C . THR A 1 301 ? 8.677 -31.051 -10.226 1.00 95.06 301 THR A C 1
ATOM 2444 O O . THR A 1 301 ? 9.615 -31.725 -10.631 1.00 95.06 301 THR A O 1
ATOM 2447 N N . GLN A 1 302 ? 7.441 -31.552 -10.127 1.00 95.44 302 GLN A N 1
ATOM 2448 C CA . GLN A 1 302 ? 7.134 -32.935 -10.508 1.00 95.44 302 GLN A CA 1
ATOM 2449 C C . GLN A 1 302 ? 7.290 -33.176 -12.015 1.00 95.44 302 GLN A C 1
ATOM 2451 O O . GLN A 1 302 ? 7.819 -34.212 -12.402 1.00 95.44 302 GLN A O 1
ATOM 2456 N N . LEU A 1 303 ? 6.891 -32.219 -12.859 1.00 92.81 303 LEU A N 1
ATOM 2457 C CA . LEU A 1 303 ? 7.114 -32.291 -14.307 1.00 92.81 303 LEU A CA 1
ATOM 2458 C C . LEU A 1 303 ? 8.610 -32.329 -14.638 1.00 92.81 303 LEU A C 1
ATOM 2460 O O . LEU A 1 303 ? 9.036 -33.218 -15.370 1.00 92.81 303 LEU A O 1
ATOM 2464 N N . GLN A 1 304 ? 9.406 -31.458 -14.008 1.00 94.44 304 GLN A N 1
ATOM 2465 C CA . GLN A 1 304 ? 10.859 -31.431 -14.186 1.00 94.44 304 GLN A CA 1
ATOM 2466 C C . GLN A 1 304 ? 11.516 -32.752 -13.758 1.00 94.44 304 GLN A C 1
ATOM 2468 O O . GLN A 1 304 ? 12.373 -33.275 -14.465 1.00 94.44 304 GLN A O 1
ATOM 2473 N N . LEU A 1 305 ? 11.113 -33.316 -12.614 1.00 96.12 305 LEU A N 1
ATOM 2474 C CA . LEU A 1 305 ? 11.594 -34.627 -12.160 1.00 96.12 305 LEU A CA 1
ATOM 2475 C C . LEU A 1 305 ? 11.157 -35.762 -13.099 1.00 96.12 305 LEU A C 1
ATOM 2477 O O . LEU A 1 305 ? 11.872 -36.751 -13.231 1.00 96.12 305 LEU A O 1
ATOM 2481 N N . GLY A 1 306 ? 10.007 -35.608 -13.757 1.00 94.94 306 GLY A N 1
ATOM 2482 C CA . GLY A 1 306 ? 9.505 -36.513 -14.787 1.00 94.94 306 GLY A CA 1
ATOM 2483 C C . GLY A 1 306 ? 10.152 -36.339 -16.166 1.00 94.94 306 GLY A C 1
ATOM 2484 O O . GLY A 1 306 ? 9.804 -37.088 -17.073 1.00 94.94 306 GLY A O 1
ATOM 2485 N N . GLY A 1 307 ? 11.075 -35.385 -16.336 1.00 93.38 307 GLY A N 1
ATOM 2486 C CA . GLY A 1 307 ? 11.783 -35.143 -17.597 1.00 93.38 307 GLY A CA 1
ATOM 2487 C C . GLY A 1 307 ? 11.018 -34.303 -18.626 1.00 93.38 307 GLY A C 1
ATOM 2488 O O . GLY A 1 307 ? 11.371 -34.350 -19.804 1.00 93.38 307 GLY A O 1
ATOM 2489 N N . PHE A 1 308 ? 9.993 -33.559 -18.196 1.00 86.25 308 PHE A N 1
ATOM 2490 C CA . PHE A 1 308 ? 9.259 -32.590 -19.020 1.00 86.25 308 PHE A CA 1
ATOM 2491 C C . PHE A 1 308 ? 9.774 -31.158 -18.840 1.00 86.25 308 PHE A C 1
ATOM 2493 O O . PHE A 1 308 ? 10.209 -30.807 -17.716 1.00 86.25 308 PHE A O 1
#

Radius of gyration: 21.27 Å; chains: 1; bounding box: 50×56×58 Å

Foldseek 3Di:
DVVLVVVVLVVQDDDPVLLVVVVVVLVLLQVLLVVLCVVPPQWDDKDWFDCNLLVLDGSQADATEMETEGEPPDDLVCQQVSQVVSQCRSCVVFPWDWDDDPGIWIWGDDPNYIYIYHYAYDDDQPGGPDPVNCRVVLSVVSNVQADPQLSSQLSVQQLLCVLLQQEDLFLLRLHQYSSNSSLLCSQQVGNLSSLVCLLPDAAQDERDDAPDGDNGRYFYADPRHRPDGSSPSHDPVNSVVSNVSSNVCVVPNDNSSNDRDDDDDDPPPVVVDDDDDDDDDDDHPSVVSVVVVVVVVVVVVVVVVVVD

pLDDT: mean 93.28, std 5.09, range [71.31, 98.69]

Sequence (308 aa):
MKQILSKIRKSVILSKNVKKLKKQIADEAYLLVENQIKNYPEITGLEFGGSYAKDTWLSKEADIDIFIKFKKTVSDEKFTEITKKVGFESLKKYNPYVRYSEHPYVEARIKKTKINVVPCYEVNLGEWKSSADRSPFHTKHMQKSLTTKMRNEVRILKTFLKVNKIYGAEIAKQGFSGYVSEVLILNFNNFENVIKSIAQIQQGQIIGKTSKVFETAIVIIDPIDSNRNLAAAISNENIGKFILLCRAFENKPNLEFFNQKKLKLSKNNWENVLVVKFNFKMRSPDIIWGQIKKATTSLATQLQLGGF